Protein AF-A0A5J4YIF4-F1 (afdb_monomer)

Structure (mmCIF, N/CA/C/O backbone):
data_AF-A0A5J4YIF4-F1
#
_entry.id   AF-A0A5J4YIF4-F1
#
loop_
_atom_site.group_PDB
_atom_site.id
_atom_site.type_symbol
_atom_site.label_atom_id
_atom_site.label_alt_id
_atom_site.label_comp_id
_atom_site.label_asym_id
_atom_site.label_entity_id
_atom_site.label_seq_id
_atom_site.pdbx_PDB_ins_code
_atom_site.Cartn_x
_atom_site.Cartn_y
_atom_site.Cartn_z
_atom_site.occupancy
_atom_site.B_iso_or_equiv
_atom_site.auth_seq_id
_atom_site.auth_comp_id
_atom_site.auth_asym_id
_atom_site.auth_atom_id
_atom_site.pdbx_PDB_model_num
ATOM 1 N N . MET A 1 1 ? -15.907 19.275 -29.921 1.00 33.69 1 MET A N 1
ATOM 2 C CA . MET A 1 1 ? -14.926 18.180 -29.809 1.00 33.69 1 MET A CA 1
ATOM 3 C C . MET A 1 1 ? -13.994 18.580 -28.689 1.00 33.69 1 MET A C 1
ATOM 5 O O . MET A 1 1 ? -13.271 19.549 -28.855 1.00 33.69 1 MET A O 1
ATOM 9 N N . GLY A 1 2 ? -14.182 17.985 -27.510 1.00 32.00 2 GLY A N 1
ATOM 10 C CA . GLY A 1 2 ? -13.384 18.311 -26.331 1.00 32.00 2 GLY A CA 1
ATOM 11 C C . GLY A 1 2 ? -11.977 17.763 -26.503 1.00 32.00 2 GLY A C 1
ATOM 12 O O . GLY A 1 2 ? -11.819 16.624 -26.938 1.00 32.00 2 GLY A O 1
ATOM 13 N N . GLU A 1 3 ? -10.984 18.589 -26.199 1.00 31.72 3 GLU A N 1
ATOM 14 C CA . GLU A 1 3 ? -9.610 18.142 -26.026 1.00 31.72 3 GLU A CA 1
ATOM 15 C C . GLU A 1 3 ? -9.602 17.051 -24.951 1.00 31.72 3 GLU A C 1
ATOM 17 O O . GLU A 1 3 ? -10.035 17.267 -23.817 1.00 31.72 3 GLU A O 1
ATOM 22 N N . VAL A 1 4 ? -9.174 15.850 -25.338 1.00 36.53 4 VAL A N 1
ATOM 23 C CA . VAL A 1 4 ? -8.895 14.759 -24.409 1.00 36.53 4 VAL A CA 1
ATOM 24 C C . VAL A 1 4 ? -7.709 15.230 -23.578 1.00 36.53 4 VAL A C 1
ATOM 26 O O . VAL A 1 4 ? -6.592 15.339 -24.085 1.00 36.53 4 VAL A O 1
ATOM 29 N N . GLY A 1 5 ? -7.988 15.611 -22.330 1.00 37.56 5 GLY A N 1
ATOM 30 C CA . GLY A 1 5 ? -6.974 15.998 -21.361 1.00 37.56 5 GLY A CA 1
ATOM 31 C C . GLY A 1 5 ? -5.887 14.933 -21.317 1.00 37.56 5 GLY A C 1
ATOM 32 O O . GLY A 1 5 ? -6.184 13.739 -21.274 1.00 37.56 5 GLY A O 1
ATOM 33 N N . ARG A 1 6 ? -4.636 15.393 -21.400 1.00 38.19 6 ARG A N 1
ATOM 34 C CA . ARG A 1 6 ? -3.423 14.581 -21.289 1.00 38.19 6 ARG A CA 1
ATOM 35 C C . ARG A 1 6 ? -3.604 13.550 -20.176 1.00 38.19 6 ARG A C 1
ATOM 37 O O . ARG A 1 6 ? -4.033 13.920 -19.085 1.00 38.19 6 ARG A O 1
ATOM 44 N N . GLY A 1 7 ? -3.315 12.287 -20.497 1.00 39.41 7 GLY A N 1
ATOM 45 C CA . GLY A 1 7 ? -3.399 11.160 -19.575 1.00 39.41 7 GLY A CA 1
ATOM 46 C C . GLY A 1 7 ? -2.809 11.543 -18.227 1.00 39.41 7 GLY A C 1
ATOM 47 O O . GLY A 1 7 ? -1.654 11.953 -18.143 1.00 39.41 7 GLY A O 1
ATOM 48 N N . GLN A 1 8 ? -3.658 11.499 -17.207 1.00 43.53 8 GLN A N 1
ATOM 49 C CA . GLN A 1 8 ? -3.297 11.785 -15.832 1.00 43.53 8 GLN A CA 1
ATOM 50 C C . GLN A 1 8 ? -2.145 10.850 -15.461 1.00 43.53 8 GLN A C 1
ATOM 52 O O . GLN A 1 8 ? -2.284 9.632 -15.564 1.00 43.53 8 GLN A O 1
ATOM 57 N N . VAL A 1 9 ? -0.994 11.422 -15.117 1.00 48.66 9 VAL A N 1
ATOM 58 C CA . VAL A 1 9 ? 0.182 10.660 -14.703 1.00 48.66 9 VAL A CA 1
ATOM 59 C C . VAL A 1 9 ? -0.214 9.897 -13.438 1.00 48.66 9 VAL A C 1
ATOM 61 O O . VAL A 1 9 ? -0.476 10.478 -12.391 1.00 48.66 9 VAL A O 1
ATOM 64 N N . VAL A 1 10 ? -0.347 8.575 -13.553 1.00 55.34 10 VAL A N 1
ATOM 65 C CA . VAL A 1 10 ? -0.874 7.687 -12.495 1.00 55.34 10 VAL A CA 1
ATOM 66 C C . VAL A 1 10 ? 0.128 7.516 -11.340 1.00 55.34 10 VAL A C 1
ATOM 68 O O . VAL A 1 10 ? -0.151 6.835 -10.352 1.00 55.34 10 VAL A O 1
ATOM 71 N N . ASP A 1 11 ? 1.295 8.155 -11.435 1.00 62.47 11 ASP A N 1
ATOM 72 C CA . ASP A 1 11 ? 2.366 8.056 -10.447 1.00 62.47 11 ASP A CA 1
ATOM 73 C C . ASP A 1 11 ? 2.535 9.273 -9.534 1.00 62.47 11 ASP A C 1
ATOM 75 O O . ASP A 1 11 ? 3.425 9.290 -8.687 1.00 62.47 11 ASP A O 1
ATOM 79 N N . ASP A 1 12 ? 1.597 10.217 -9.599 1.00 75.69 12 ASP A N 1
ATOM 80 C CA . ASP A 1 12 ? 1.488 11.315 -8.634 1.00 75.69 12 ASP A CA 1
ATOM 81 C C . ASP A 1 12 ? 0.761 10.881 -7.349 1.00 75.69 12 ASP A C 1
ATOM 83 O O . ASP A 1 12 ? 0.207 11.706 -6.634 1.00 75.69 12 ASP A O 1
ATOM 87 N N . LEU A 1 13 ? 0.691 9.584 -7.043 1.00 88.44 13 LEU A N 1
ATOM 88 C CA . LEU A 1 13 ? 0.040 9.086 -5.832 1.00 88.44 13 LEU A CA 1
ATOM 89 C C . LEU A 1 13 ? 1.076 8.750 -4.758 1.00 88.44 13 LEU A C 1
ATOM 91 O O . LEU A 1 13 ? 1.880 7.826 -4.902 1.00 88.44 13 LEU A O 1
ATOM 95 N N . VAL A 1 14 ? 0.996 9.470 -3.642 1.00 91.12 14 VAL A N 1
ATOM 96 C CA . VAL A 1 14 ? 1.797 9.248 -2.440 1.00 91.12 14 VAL A CA 1
ATOM 97 C C . 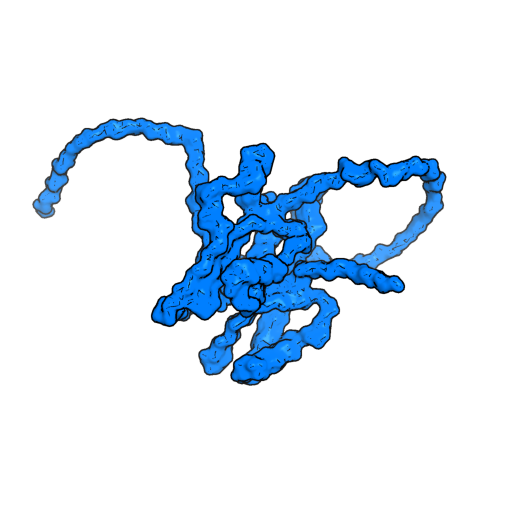VAL A 1 14 ? 1.147 8.157 -1.590 1.00 91.12 14 VAL A C 1
ATOM 99 O O . VAL A 1 14 ? 0.005 8.342 -1.163 1.00 91.12 14 VAL A O 1
ATOM 102 N N . PRO A 1 15 ? 1.831 7.039 -1.291 1.00 92.88 15 PRO A N 1
ATOM 103 C CA . PRO A 1 15 ? 1.341 6.094 -0.297 1.00 92.88 15 PRO A CA 1
ATOM 104 C C . PRO A 1 15 ? 1.373 6.748 1.089 1.00 92.88 15 PRO A C 1
ATOM 106 O O . PRO A 1 15 ? 2.409 7.229 1.546 1.00 92.88 15 PRO A O 1
ATOM 109 N N . ILE A 1 16 ? 0.224 6.775 1.757 1.00 93.69 16 ILE A N 1
ATOM 110 C CA . ILE A 1 16 ? 0.056 7.301 3.107 1.00 93.69 16 ILE A CA 1
ATOM 111 C C . ILE A 1 16 ? -0.227 6.148 4.062 1.00 93.69 16 ILE A C 1
ATOM 113 O O . ILE A 1 16 ? -1.182 5.390 3.877 1.00 93.69 16 ILE A O 1
ATOM 117 N N . ARG A 1 17 ? 0.556 6.077 5.142 1.00 91.25 17 ARG A N 1
ATOM 118 C CA . ARG A 1 17 ? 0.290 5.207 6.292 1.00 91.25 17 ARG A CA 1
ATOM 119 C C . ARG A 1 17 ? -0.013 6.007 7.542 1.00 91.25 17 ARG A C 1
ATOM 121 O O . ARG A 1 17 ? 0.701 6.947 7.896 1.00 91.25 17 ARG A O 1
ATOM 128 N N . LEU A 1 18 ? -1.046 5.586 8.258 1.00 93.50 18 LEU A N 1
ATOM 129 C CA . LEU A 1 18 ? -1.386 6.101 9.574 1.00 93.50 18 LEU A CA 1
ATOM 130 C C . LEU A 1 18 ? -1.156 5.000 10.606 1.00 93.50 18 LEU A C 1
ATOM 132 O O . LEU A 1 18 ? -1.655 3.894 10.461 1.00 93.50 18 LEU A O 1
ATOM 136 N N . ASP A 1 19 ? -0.408 5.314 11.661 1.00 92.00 19 ASP A N 1
ATOM 137 C CA . ASP A 1 19 ? -0.301 4.510 12.883 1.00 92.00 1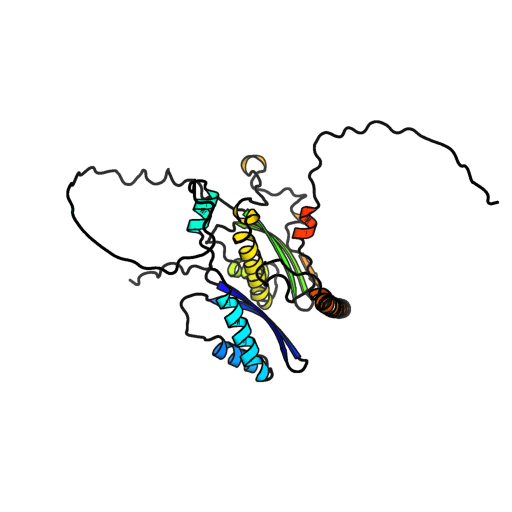9 ASP A CA 1
ATOM 138 C C . ASP A 1 19 ? -0.280 5.482 14.064 1.00 92.00 19 ASP A C 1
ATOM 140 O O . ASP A 1 19 ? 0.769 5.958 14.511 1.00 92.00 19 ASP A O 1
ATOM 144 N N . ILE A 1 20 ? -1.474 5.876 14.501 1.00 92.06 20 ILE A N 1
ATOM 145 C CA . ILE A 1 20 ? -1.673 6.966 15.456 1.00 92.06 20 ILE A CA 1
ATOM 146 C C . ILE A 1 20 ? -2.285 6.394 16.723 1.00 92.06 20 ILE A C 1
ATOM 148 O O . ILE A 1 20 ? -3.263 5.659 16.682 1.00 92.06 20 ILE A O 1
ATOM 152 N N . THR A 1 21 ? -1.713 6.741 17.874 1.00 93.38 21 THR A N 1
ATOM 153 C CA . THR A 1 21 ? -2.261 6.366 19.182 1.00 93.38 21 THR A CA 1
ATOM 154 C C . THR A 1 21 ? -2.639 7.615 19.968 1.00 93.38 21 THR A C 1
ATOM 156 O O . THR A 1 21 ? -1.787 8.477 20.190 1.00 93.38 21 THR A O 1
ATOM 159 N N . VAL A 1 22 ? -3.892 7.692 20.416 1.00 93.12 22 VAL A N 1
ATOM 160 C CA . VAL A 1 22 ? -4.425 8.765 21.268 1.00 93.12 22 VAL A CA 1
ATOM 161 C C . VAL A 1 22 ? -5.259 8.127 22.375 1.00 93.12 22 VAL A C 1
ATOM 163 O O . VAL A 1 22 ? -6.074 7.251 22.107 1.00 93.12 22 VAL A O 1
ATOM 166 N N . ASP A 1 23 ? -5.009 8.514 23.627 1.00 90.81 23 ASP A N 1
ATOM 167 C CA . ASP A 1 23 ? -5.752 8.050 24.811 1.00 90.81 23 ASP A CA 1
ATOM 168 C C . ASP A 1 23 ? -5.901 6.520 24.927 1.00 90.81 23 ASP A C 1
ATOM 170 O O . ASP A 1 23 ? -6.905 5.991 25.395 1.00 90.81 23 ASP A O 1
ATOM 174 N N . GLY A 1 24 ? -4.874 5.783 24.494 1.00 88.19 24 GLY A N 1
ATOM 175 C CA . GLY A 1 24 ? -4.852 4.317 24.528 1.00 88.19 24 GLY A CA 1
ATOM 176 C C . GLY A 1 24 ? -5.558 3.631 23.353 1.00 88.19 24 GLY A C 1
ATOM 177 O O . GLY A 1 24 ? -5.423 2.417 23.210 1.00 88.19 24 GLY A O 1
ATOM 178 N N . VAL A 1 25 ? -6.231 4.383 22.479 1.00 90.56 25 VAL A N 1
ATOM 179 C CA . VAL A 1 25 ? -6.793 3.890 21.216 1.00 90.56 25 VAL A CA 1
ATOM 180 C C . VAL A 1 25 ? -5.748 4.044 20.115 1.00 90.56 25 VAL A C 1
ATOM 182 O O . VAL A 1 25 ? -5.128 5.100 19.990 1.00 90.56 25 VAL A O 1
ATOM 185 N N . ARG A 1 26 ? -5.533 2.992 19.319 1.00 89.38 26 ARG A N 1
ATOM 186 C CA . ARG A 1 26 ? -4.631 2.995 18.160 1.00 89.38 26 ARG A CA 1
ATOM 187 C C . ARG A 1 26 ? -5.460 2.891 16.883 1.00 89.38 26 ARG A C 1
ATOM 189 O O . ARG A 1 26 ? -6.219 1.940 16.743 1.00 89.38 26 ARG A O 1
ATOM 196 N N . TYR A 1 27 ? -5.275 3.840 15.977 1.00 90.62 27 TYR A N 1
ATOM 197 C CA . TYR A 1 27 ? -5.850 3.849 14.637 1.00 90.62 27 TYR A CA 1
ATOM 198 C C . TYR A 1 27 ? -4.752 3.536 13.619 1.00 90.62 27 TYR A C 1
ATOM 200 O O . TYR A 1 27 ? -3.683 4.153 13.669 1.00 90.62 27 TYR A O 1
ATOM 208 N N . VAL A 1 28 ? -5.006 2.566 12.738 1.00 89.88 28 VAL A N 1
ATOM 209 C CA . VAL A 1 28 ? -4.078 2.156 11.680 1.00 89.88 28 VAL A CA 1
ATOM 210 C C . VAL A 1 28 ? -4.810 2.115 10.354 1.00 89.88 28 VAL A C 1
ATOM 212 O O . VAL A 1 28 ? -5.875 1.511 10.279 1.00 89.88 28 VAL A O 1
ATOM 215 N N . ASP A 1 29 ? -4.227 2.732 9.333 1.00 90.81 29 ASP A N 1
ATOM 216 C CA . ASP A 1 29 ? -4.836 2.837 8.009 1.00 90.81 29 ASP A CA 1
ATOM 217 C C . ASP A 1 29 ? -3.772 3.020 6.917 1.00 90.81 29 ASP A C 1
ATOM 219 O O . ASP A 1 29 ? -2.647 3.452 7.200 1.00 90.81 29 ASP A O 1
ATOM 223 N N . ALA A 1 30 ? -4.126 2.686 5.678 1.00 90.75 30 ALA A N 1
ATOM 224 C CA . ALA A 1 30 ? -3.273 2.820 4.507 1.00 90.75 30 ALA A CA 1
ATOM 225 C C . ALA A 1 30 ? -4.091 3.180 3.259 1.00 90.75 30 ALA A C 1
ATOM 227 O O . ALA A 1 30 ? -5.013 2.459 2.866 1.00 90.75 30 ALA A O 1
ATOM 228 N N . PHE A 1 31 ? -3.707 4.273 2.605 1.00 92.50 31 PHE A N 1
ATOM 229 C CA . PHE A 1 31 ? -4.346 4.785 1.390 1.00 92.50 31 PHE A CA 1
ATOM 230 C C . PHE A 1 31 ? -3.338 5.537 0.512 1.00 92.50 31 PHE A C 1
ATOM 232 O O . PHE A 1 31 ? -2.190 5.720 0.906 1.00 92.50 31 PHE A O 1
ATOM 239 N N . SER A 1 32 ? -3.757 5.967 -0.678 1.00 90.88 32 SER A N 1
ATOM 240 C CA . SER A 1 32 ? -2.956 6.792 -1.592 1.00 90.88 32 SER A CA 1
ATOM 241 C C . SER A 1 32 ? -3.493 8.226 -1.618 1.00 90.88 32 SER A C 1
ATOM 243 O O . SER A 1 32 ? -4.706 8.433 -1.576 1.00 90.88 32 SER A O 1
ATOM 245 N N . TRP A 1 33 ? -2.609 9.219 -1.707 1.00 91.50 33 TRP A N 1
ATOM 246 C CA . TRP A 1 33 ? -2.949 10.645 -1.756 1.00 91.50 33 TRP A CA 1
ATOM 247 C C . TRP A 1 33 ? -2.395 11.301 -3.024 1.00 91.50 33 TRP A C 1
ATOM 249 O O . TRP A 1 33 ? -1.240 11.077 -3.366 1.00 91.50 33 TRP A O 1
ATOM 259 N N . GLY A 1 34 ? -3.183 12.136 -3.706 1.00 88.25 34 GLY A N 1
ATOM 260 C CA . GLY A 1 34 ? -2.723 12.876 -4.890 1.00 88.25 34 GLY A CA 1
ATOM 261 C C . GLY A 1 34 ? -1.681 13.946 -4.551 1.00 88.25 34 GLY A C 1
ATOM 262 O O . GLY A 1 34 ? -1.944 14.829 -3.739 1.00 88.25 34 GLY A O 1
ATOM 263 N N . PHE A 1 35 ? -0.504 13.865 -5.164 1.00 74.88 35 PHE A N 1
ATOM 264 C CA . PHE A 1 35 ? 0.642 14.748 -4.947 1.00 74.88 35 PHE A CA 1
ATOM 265 C C . PHE A 1 35 ? 0.455 16.117 -5.614 1.00 74.88 35 PHE A C 1
ATOM 267 O O . PHE A 1 35 ? 0.746 17.138 -4.993 1.00 74.88 35 PHE A O 1
ATOM 274 N N . GLU A 1 36 ? -0.085 16.155 -6.838 1.00 69.25 36 GLU A N 1
ATOM 275 C CA . GLU A 1 36 ? -0.349 17.392 -7.582 1.00 69.25 36 GLU A CA 1
ATOM 276 C C . GLU A 1 36 ? -1.839 17.601 -7.896 1.00 69.25 36 GLU A C 1
ATOM 278 O O . GLU A 1 36 ? -2.582 16.676 -8.220 1.00 69.25 36 GLU A O 1
ATOM 283 N N . GLY A 1 37 ? -2.265 18.868 -7.863 1.00 57.59 37 GLY A N 1
ATOM 284 C CA . GLY A 1 37 ? -3.388 19.343 -8.675 1.00 57.59 37 GLY A CA 1
ATOM 285 C C . GLY A 1 37 ? -4.797 19.273 -8.085 1.00 57.59 37 GLY A C 1
ATOM 286 O O . GLY A 1 37 ? -5.709 19.775 -8.744 1.00 57.59 37 GLY A O 1
ATOM 287 N N . ASP A 1 38 ? -5.009 18.750 -6.873 1.00 58.56 38 ASP A N 1
ATOM 288 C CA . ASP A 1 38 ? -6.344 18.787 -6.258 1.00 58.56 38 ASP A CA 1
ATOM 289 C C . ASP A 1 38 ? -6.362 19.269 -4.797 1.00 58.56 38 ASP A C 1
ATOM 291 O O . ASP A 1 38 ? -6.581 18.513 -3.854 1.00 58.56 38 ASP A O 1
ATOM 295 N N . ASP A 1 39 ? -6.217 20.585 -4.609 1.00 64.56 39 ASP A N 1
ATOM 296 C CA . ASP A 1 39 ? -6.446 21.278 -3.327 1.00 64.56 39 ASP A CA 1
ATOM 297 C C . ASP A 1 39 ? -7.918 21.220 -2.851 1.00 64.56 39 ASP A C 1
ATOM 299 O O . ASP A 1 39 ? -8.279 21.845 -1.848 1.00 64.56 39 ASP A O 1
ATOM 303 N N . ARG A 1 40 ? -8.813 20.490 -3.540 1.00 73.94 40 ARG A N 1
ATOM 304 C CA . ARG A 1 40 ? -10.221 20.362 -3.124 1.00 73.94 40 ARG A CA 1
ATOM 305 C C . ARG A 1 40 ? -10.370 19.744 -1.740 1.00 73.94 40 ARG A C 1
ATOM 307 O O . ARG A 1 40 ? -11.342 20.064 -1.053 1.00 73.94 40 ARG A O 1
ATOM 314 N N . VAL A 1 41 ? -9.439 18.885 -1.320 1.00 87.12 41 VAL A N 1
ATOM 315 C CA . VAL A 1 41 ? -9.467 18.249 0.002 1.00 87.12 41 VAL A CA 1
ATOM 316 C C . VAL A 1 41 ? -8.141 18.464 0.714 1.00 87.12 41 VAL A C 1
ATOM 318 O O . VAL A 1 41 ? -7.125 17.867 0.382 1.00 87.12 41 VAL A O 1
ATOM 321 N N . THR A 1 42 ? -8.156 19.292 1.756 1.00 92.88 42 THR A N 1
ATOM 322 C CA . THR A 1 42 ? -6.985 19.456 2.621 1.00 92.88 42 THR A CA 1
ATOM 323 C C . THR A 1 42 ? -6.836 18.258 3.565 1.00 92.88 42 THR A C 1
ATOM 325 O O . THR A 1 42 ? -7.848 17.672 3.971 1.00 92.88 42 THR A O 1
ATOM 328 N N . PRO A 1 43 ? -5.610 17.918 4.009 1.00 95.38 43 PRO A N 1
ATOM 329 C CA . PRO A 1 43 ? -5.400 16.901 5.041 1.00 95.38 43 PRO A CA 1
ATOM 330 C C . PRO A 1 43 ? -6.238 17.138 6.305 1.00 95.38 43 PRO A C 1
ATOM 332 O O . PRO A 1 43 ? -6.716 16.189 6.919 1.00 95.38 43 PRO A O 1
ATOM 335 N N . GLU A 1 44 ? -6.482 18.399 6.678 1.00 96.31 44 GLU A N 1
ATOM 336 C CA . GLU A 1 44 ? -7.392 18.757 7.771 1.00 96.31 44 GLU A CA 1
ATOM 337 C C . GLU A 1 44 ? -8.852 18.394 7.493 1.00 96.31 44 GLU A C 1
ATOM 339 O O . GLU A 1 44 ? -9.543 17.911 8.390 1.00 96.31 44 GLU A O 1
ATOM 344 N N . ALA A 1 45 ? -9.351 18.678 6.287 1.00 95.81 45 ALA A N 1
ATOM 345 C CA . ALA A 1 45 ? -10.724 18.361 5.911 1.00 95.81 45 ALA A CA 1
ATOM 346 C C . ALA A 1 45 ? -10.935 16.844 5.869 1.00 95.81 45 ALA A C 1
ATOM 348 O O . ALA A 1 45 ? -11.902 16.349 6.448 1.00 95.81 45 ALA A O 1
ATOM 349 N N . PHE A 1 46 ? -9.987 16.115 5.276 1.00 95.88 46 PHE A N 1
ATOM 350 C CA . PHE A 1 46 ? -9.972 14.655 5.279 1.00 95.88 46 PHE A CA 1
ATOM 351 C C . PHE A 1 46 ? -9.947 14.092 6.705 1.00 95.88 46 PHE A C 1
ATOM 353 O O . PHE A 1 46 ? -10.809 13.296 7.062 1.00 95.88 46 PHE A O 1
ATOM 360 N N . ALA A 1 47 ? -9.031 14.565 7.558 1.00 97.56 47 ALA A N 1
ATOM 361 C CA . ALA A 1 47 ? -8.915 14.092 8.936 1.00 97.56 47 ALA A CA 1
ATOM 362 C C . ALA A 1 47 ? -10.206 14.297 9.745 1.00 97.56 47 ALA A C 1
ATOM 364 O O . ALA A 1 47 ? -10.566 13.442 10.549 1.00 97.56 47 ALA A O 1
ATOM 365 N N . LYS A 1 48 ? -10.922 15.409 9.532 1.00 97.31 48 LYS A N 1
ATOM 366 C CA . LYS A 1 48 ? -12.220 15.659 10.182 1.00 97.31 48 LYS A CA 1
ATOM 367 C C . LYS A 1 48 ? -13.295 14.668 9.742 1.00 97.31 48 LYS A C 1
ATOM 369 O O . LYS A 1 48 ? -14.068 14.217 10.582 1.00 97.31 48 LYS A O 1
ATOM 374 N N . LEU A 1 49 ? -13.361 14.357 8.446 1.00 97.12 49 LEU A N 1
ATOM 375 C CA . LEU A 1 49 ? -14.299 13.360 7.926 1.00 97.12 49 LEU A CA 1
ATOM 376 C C . LEU A 1 49 ? -13.962 11.977 8.477 1.00 97.12 49 LEU A C 1
ATOM 378 O O . LEU A 1 49 ? -14.842 11.326 9.022 1.00 97.12 49 LEU A O 1
ATOM 382 N N . LEU A 1 50 ? -12.684 11.599 8.452 1.00 96.62 50 LEU A N 1
ATOM 383 C CA . LEU A 1 50 ? -12.227 10.310 8.956 1.00 96.62 50 LEU A CA 1
ATOM 384 C C . LEU A 1 50 ? -12.542 10.122 10.445 1.00 96.62 50 LEU A C 1
ATOM 386 O O . LEU A 1 50 ? -13.080 9.095 10.836 1.00 96.62 50 LEU A O 1
ATOM 390 N N . VAL A 1 51 ? -12.276 11.136 11.276 1.00 97.94 51 VAL A N 1
ATOM 391 C CA . VAL A 1 51 ? -12.617 11.101 12.709 1.00 97.94 51 VAL A CA 1
ATOM 392 C C . VAL A 1 51 ? -14.116 10.895 12.925 1.00 97.94 51 VAL A C 1
ATOM 394 O O . VAL A 1 51 ? -14.502 10.128 13.804 1.00 97.94 51 VAL A O 1
ATOM 397 N N . ARG A 1 52 ? -14.958 11.556 12.123 1.00 97.69 52 ARG A N 1
ATOM 398 C CA . ARG A 1 52 ? -16.414 11.409 12.199 1.00 97.69 52 ARG A CA 1
ATOM 399 C C . ARG A 1 52 ? -16.865 10.018 11.757 1.00 97.69 52 ARG A C 1
ATOM 401 O O . ARG A 1 52 ? -17.690 9.417 12.437 1.00 97.69 52 ARG A O 1
ATOM 408 N N . ASP A 1 53 ? -16.363 9.543 10.624 1.00 97.25 53 ASP A N 1
ATOM 409 C CA . ASP A 1 53 ? -16.823 8.310 9.984 1.00 97.25 53 ASP A CA 1
ATOM 410 C C . ASP A 1 53 ? -16.392 7.076 10.797 1.00 97.25 53 ASP A C 1
ATOM 412 O O . ASP A 1 53 ? -17.198 6.175 11.023 1.00 97.25 53 ASP A O 1
ATOM 416 N N . GLU A 1 54 ? -15.181 7.106 11.361 1.00 95.56 54 GLU A N 1
ATOM 417 C CA . GLU A 1 54 ? -14.634 6.051 12.229 1.00 95.56 54 GLU A CA 1
ATOM 418 C C . GLU A 1 54 ? -15.000 6.224 13.714 1.00 95.56 54 GLU A C 1
ATOM 420 O O . GLU A 1 54 ? -14.576 5.442 14.567 1.00 95.56 54 GLU A O 1
ATOM 425 N N . ASN A 1 55 ? -15.792 7.251 14.047 1.00 95.88 55 ASN A N 1
ATOM 426 C CA . ASN A 1 55 ? -16.217 7.566 15.414 1.00 95.88 55 ASN A CA 1
ATOM 427 C C . ASN A 1 55 ? -15.033 7.644 16.408 1.00 95.88 55 ASN A C 1
ATOM 429 O O . ASN A 1 55 ? -15.067 7.096 17.516 1.00 95.88 55 ASN A O 1
ATOM 433 N N . LEU A 1 56 ? -13.957 8.313 15.987 1.00 95.56 56 LEU A N 1
ATOM 434 C CA . LEU A 1 56 ? -12.752 8.537 16.784 1.00 95.56 56 LEU A CA 1
ATOM 435 C C . LEU A 1 56 ? -12.892 9.793 17.657 1.00 95.56 56 LEU A C 1
ATOM 437 O O . LEU A 1 56 ? -13.726 10.662 17.422 1.00 95.56 56 LEU A O 1
ATOM 441 N N . SER A 1 57 ? -12.026 9.920 18.664 1.00 96.88 57 SER A N 1
ATOM 442 C CA . SER A 1 57 ? -11.902 11.165 19.435 1.00 96.88 57 SER A CA 1
ATOM 443 C C . SER A 1 57 ? -11.393 12.311 18.550 1.00 96.88 57 SER A C 1
ATOM 445 O O . SER A 1 57 ? -10.457 12.121 17.770 1.00 96.88 57 SER A O 1
ATOM 447 N N . ASP A 1 58 ? -11.912 13.527 18.747 1.00 96.81 58 ASP A N 1
ATOM 448 C CA . ASP A 1 58 ? -11.477 14.744 18.037 1.00 96.81 58 ASP A CA 1
ATOM 449 C C . ASP A 1 58 ? -9.962 14.999 18.136 1.00 96.81 58 ASP A C 1
ATOM 451 O O . ASP A 1 58 ? -9.356 15.621 17.258 1.00 96.81 58 ASP A O 1
ATOM 455 N N . ALA A 1 59 ? -9.317 14.471 19.179 1.00 96.81 59 ALA A N 1
ATOM 456 C CA . ALA A 1 59 ? -7.874 14.557 19.370 1.00 96.81 59 ALA A CA 1
ATOM 457 C C . ALA A 1 59 ? -7.055 13.824 18.282 1.00 96.81 59 ALA A C 1
ATOM 459 O O . ALA A 1 59 ? -5.874 14.139 18.099 1.00 96.81 59 ALA A O 1
ATOM 460 N N . PHE A 1 60 ? -7.655 12.895 17.526 1.00 97.94 60 PHE A N 1
ATOM 461 C CA . PHE A 1 60 ? -7.014 12.253 16.372 1.00 97.94 60 PHE A CA 1
ATOM 462 C C . PHE A 1 60 ? -6.848 13.203 15.183 1.00 97.94 60 PHE A C 1
ATOM 464 O O . PHE A 1 60 ? -5.833 13.121 14.490 1.00 97.94 60 PHE A O 1
ATOM 471 N N . GLY A 1 61 ? -7.784 14.132 14.965 1.00 97.94 61 GLY A N 1
ATOM 472 C CA . GLY A 1 61 ? -7.829 14.974 13.764 1.00 97.94 61 GLY A CA 1
ATOM 473 C C . GLY A 1 61 ? -6.512 15.712 13.474 1.00 97.94 61 GLY A C 1
ATOM 474 O O . GLY A 1 61 ? -5.931 15.519 12.403 1.00 97.94 61 GLY A O 1
ATOM 475 N N . PRO A 1 62 ? -5.963 16.490 14.429 1.00 98.12 62 PRO A N 1
ATOM 476 C CA . PRO A 1 62 ? -4.683 17.174 14.243 1.00 98.12 62 PRO A CA 1
ATOM 477 C C . PRO A 1 62 ? -3.502 16.222 14.005 1.00 98.12 62 PRO A C 1
ATOM 479 O O . PRO A 1 62 ? -2.560 16.572 13.297 1.00 98.12 62 PRO A O 1
ATOM 482 N N . ARG A 1 63 ? -3.532 15.019 14.596 1.00 97.50 63 ARG A N 1
ATOM 483 C CA . ARG A 1 63 ? -2.465 14.018 14.450 1.00 97.50 63 ARG A CA 1
ATOM 484 C C . ARG A 1 63 ? -2.488 13.379 13.065 1.00 97.50 63 ARG A C 1
ATOM 486 O O . ARG A 1 63 ? -1.427 13.231 12.470 1.00 97.50 63 ARG A O 1
ATOM 493 N N . ILE A 1 64 ? -3.678 13.056 12.556 1.00 97.88 64 ILE A N 1
ATOM 494 C CA . ILE A 1 64 ? -3.884 12.514 11.207 1.00 97.88 64 ILE A CA 1
ATOM 495 C C . ILE A 1 64 ? -3.431 13.535 10.166 1.00 97.88 64 ILE A C 1
ATOM 497 O O . ILE A 1 64 ? -2.575 13.227 9.343 1.00 97.88 64 ILE A O 1
ATOM 501 N N . ALA A 1 65 ? -3.933 14.771 10.247 1.00 97.75 65 ALA A N 1
ATOM 502 C CA . ALA A 1 65 ? -3.581 15.819 9.292 1.00 97.75 65 ALA A CA 1
ATOM 503 C C . ALA A 1 65 ? -2.067 16.083 9.259 1.00 97.75 65 ALA A C 1
ATOM 505 O O . ALA A 1 65 ? -1.478 16.189 8.184 1.00 97.75 65 ALA A O 1
ATOM 506 N N . LEU A 1 66 ? -1.418 16.134 10.430 1.00 97.12 66 LEU A N 1
ATOM 507 C CA . LEU A 1 66 ? 0.031 16.299 10.518 1.00 97.12 66 LEU A CA 1
ATOM 508 C C . LEU A 1 66 ? 0.788 15.117 9.896 1.00 97.12 66 LEU A C 1
ATOM 510 O O . LEU A 1 66 ? 1.741 15.345 9.158 1.00 97.12 66 LEU A O 1
ATOM 514 N N . ALA A 1 67 ? 0.367 13.879 10.168 1.00 96.25 67 ALA A N 1
ATOM 515 C CA . ALA A 1 67 ? 1.010 12.683 9.625 1.00 96.25 67 ALA A CA 1
ATOM 516 C C . ALA A 1 67 ? 0.924 12.621 8.092 1.00 96.25 67 ALA A C 1
ATOM 518 O O . ALA A 1 67 ? 1.905 12.258 7.443 1.00 96.25 67 ALA A O 1
ATOM 519 N N . ILE A 1 68 ? -0.217 13.015 7.516 1.00 95.50 68 ILE A N 1
ATOM 520 C CA . ILE A 1 68 ? -0.390 13.131 6.062 1.00 95.50 68 ILE A CA 1
ATOM 521 C C . ILE A 1 68 ? 0.557 14.204 5.520 1.00 95.50 68 ILE A C 1
ATOM 523 O O . ILE A 1 68 ? 1.365 13.928 4.641 1.00 95.50 68 ILE A O 1
ATOM 527 N N . LYS A 1 69 ? 0.527 15.417 6.088 1.00 94.69 69 LYS A N 1
ATOM 528 C CA . LYS A 1 69 ? 1.371 16.537 5.638 1.00 94.69 69 LYS A CA 1
ATOM 529 C C . LYS A 1 69 ? 2.862 16.225 5.676 1.00 94.69 69 LYS A C 1
ATOM 531 O O . LYS A 1 69 ? 3.580 16.638 4.776 1.00 94.69 69 LYS A O 1
ATOM 536 N N . GLN A 1 70 ? 3.321 15.518 6.706 1.00 95.19 70 GLN A N 1
ATOM 537 C CA . GLN A 1 70 ? 4.717 15.094 6.817 1.00 95.19 70 GLN A CA 1
ATOM 538 C C . GLN A 1 70 ? 5.099 14.128 5.695 1.00 95.19 70 GLN A C 1
ATOM 540 O O . GLN A 1 70 ? 6.112 14.337 5.041 1.00 95.19 70 GLN A O 1
ATOM 545 N N . GLN A 1 71 ? 4.266 13.120 5.424 1.00 93.44 71 GLN A N 1
ATOM 546 C CA . GLN A 1 71 ? 4.523 12.169 4.340 1.00 93.44 71 GLN A CA 1
ATOM 547 C C . GLN A 1 71 ? 4.507 12.841 2.965 1.00 93.44 71 GLN A C 1
ATOM 549 O O . GLN A 1 71 ? 5.359 12.533 2.142 1.00 93.44 71 GLN A O 1
ATOM 554 N N . LEU A 1 72 ? 3.603 13.800 2.737 1.00 91.69 72 LEU A N 1
ATOM 555 C CA . LEU A 1 72 ? 3.579 14.589 1.502 1.00 91.69 72 LEU A CA 1
ATOM 556 C C . LEU A 1 72 ? 4.813 15.484 1.354 1.00 91.69 72 LEU A C 1
ATOM 558 O O . LEU A 1 72 ? 5.360 15.592 0.265 1.00 91.69 72 LEU A O 1
ATOM 562 N N . HIS A 1 73 ? 5.256 16.115 2.442 1.00 91.19 73 HIS A N 1
ATOM 563 C CA . HIS A 1 73 ? 6.457 16.951 2.447 1.00 91.19 73 HIS A CA 1
ATOM 564 C C . HIS A 1 73 ? 7.728 16.144 2.147 1.00 91.19 73 HIS A C 1
ATOM 566 O O . HIS A 1 73 ? 8.623 16.635 1.463 1.00 91.19 73 HIS A O 1
ATOM 572 N N . ASP A 1 74 ? 7.810 14.920 2.666 1.00 89.19 74 ASP A N 1
ATOM 573 C CA . ASP A 1 74 ? 8.983 14.056 2.517 1.00 89.19 74 ASP A CA 1
ATOM 574 C C . ASP A 1 74 ? 8.969 13.249 1.205 1.00 89.19 74 ASP A C 1
ATOM 576 O O . ASP A 1 74 ? 9.971 12.615 0.859 1.00 89.19 74 ASP A O 1
ATOM 580 N N . PHE A 1 75 ? 7.849 13.248 0.477 1.00 88.75 75 PHE A N 1
ATOM 581 C CA . PHE A 1 75 ? 7.708 12.524 -0.778 1.00 88.75 75 PHE A CA 1
ATOM 582 C C . PHE A 1 75 ? 8.454 13.224 -1.914 1.00 88.75 75 PHE A C 1
ATOM 584 O O . PHE A 1 75 ? 8.298 14.423 -2.149 1.00 88.75 75 PHE A O 1
ATOM 591 N N . VAL A 1 76 ? 9.239 12.446 -2.656 1.00 87.75 76 VAL A N 1
ATOM 592 C CA . VAL A 1 76 ? 9.932 12.902 -3.861 1.00 87.75 76 VAL A CA 1
ATOM 593 C C . VAL A 1 76 ? 9.336 12.168 -5.061 1.00 87.75 76 VAL A C 1
ATOM 595 O O . VAL A 1 76 ? 9.490 10.949 -5.144 1.00 87.75 76 VAL A O 1
ATOM 598 N N . PRO A 1 77 ? 8.682 12.866 -6.006 1.00 85.69 77 PRO A N 1
ATOM 599 C CA . PRO A 1 77 ? 8.182 12.239 -7.223 1.00 85.69 77 PRO A CA 1
ATOM 600 C C . PRO A 1 77 ? 9.296 11.550 -8.000 1.00 85.69 77 PRO A C 1
ATOM 602 O O . PRO A 1 77 ? 10.437 12.024 -8.057 1.00 85.69 77 PRO A O 1
ATOM 605 N N . PHE A 1 78 ? 8.959 10.419 -8.608 1.00 85.56 78 PHE A N 1
ATOM 606 C CA . PHE A 1 78 ? 9.893 9.701 -9.454 1.00 85.56 78 PHE A CA 1
ATOM 607 C C . PHE A 1 78 ? 9.875 10.273 -10.873 1.00 85.56 78 PHE A C 1
ATOM 609 O O . PHE A 1 78 ? 8.837 10.316 -11.524 1.00 85.56 78 PHE A O 1
ATOM 616 N N . ASP A 1 79 ? 11.043 10.692 -11.350 1.00 86.25 79 ASP A N 1
ATOM 617 C CA . ASP A 1 79 ? 11.233 11.197 -12.708 1.00 86.25 79 ASP A CA 1
ATOM 618 C C . ASP A 1 79 ? 11.601 10.035 -13.641 1.00 86.25 79 ASP A C 1
ATOM 620 O O . ASP A 1 79 ? 12.744 9.563 -13.648 1.00 86.25 79 ASP A O 1
ATOM 624 N N . PHE A 1 80 ? 10.607 9.557 -14.392 1.00 83.94 80 PHE A N 1
ATOM 625 C CA . PHE A 1 80 ? 10.754 8.436 -15.319 1.00 83.94 80 PHE A CA 1
ATOM 626 C C . PHE A 1 80 ? 11.706 8.732 -16.474 1.00 83.94 80 PHE A C 1
ATOM 628 O O . PHE A 1 80 ? 12.524 7.875 -16.810 1.00 83.94 80 PHE A O 1
ATOM 635 N N . ASP A 1 81 ? 11.628 9.928 -17.055 1.00 82.00 81 ASP A N 1
ATOM 636 C CA . ASP A 1 81 ? 12.440 10.299 -18.214 1.00 82.00 81 ASP A CA 1
ATOM 637 C C . ASP A 1 81 ? 13.920 10.339 -17.815 1.00 82.00 81 ASP A C 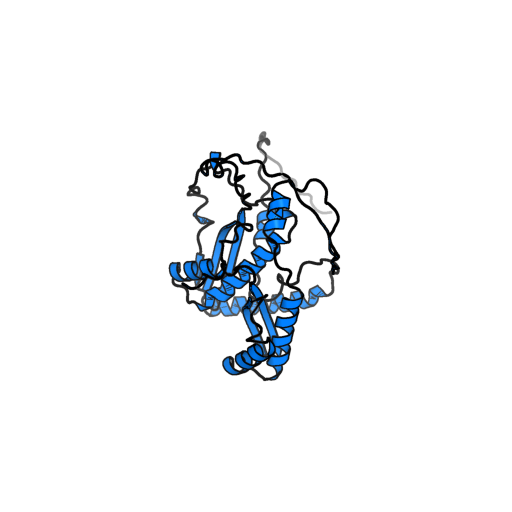1
ATOM 639 O O . ASP A 1 81 ? 14.771 9.690 -18.432 1.00 82.00 81 ASP A O 1
ATOM 643 N N . ARG A 1 82 ? 14.228 10.995 -16.687 1.00 81.81 82 ARG A N 1
ATOM 644 C CA . ARG A 1 82 ? 15.594 11.044 -16.150 1.00 81.81 82 ARG A CA 1
ATOM 645 C C . ARG A 1 82 ? 16.109 9.667 -15.742 1.00 81.81 82 ARG A C 1
ATOM 647 O O . ARG A 1 82 ? 17.298 9.376 -15.888 1.00 81.81 82 ARG A O 1
ATOM 654 N N . ALA A 1 83 ? 15.243 8.819 -15.193 1.00 82.44 83 ALA A N 1
ATOM 655 C CA . ALA A 1 83 ? 15.604 7.451 -14.861 1.00 82.44 83 ALA A CA 1
ATOM 656 C C . ALA A 1 83 ? 15.986 6.651 -16.114 1.00 82.44 83 ALA A C 1
ATOM 658 O O . ALA A 1 83 ? 17.039 6.018 -16.117 1.00 82.44 83 ALA A O 1
ATOM 659 N N . GLN A 1 84 ? 15.200 6.727 -17.191 1.00 78.31 84 GLN A N 1
ATOM 660 C CA . GLN A 1 84 ? 15.496 6.028 -18.445 1.00 78.31 84 GLN A CA 1
ATOM 661 C C . GLN A 1 84 ? 16.837 6.463 -19.058 1.00 78.31 84 GLN A C 1
ATOM 663 O O . GLN A 1 84 ? 17.606 5.608 -19.501 1.00 78.31 84 GLN A O 1
ATOM 668 N N . GLU A 1 85 ? 17.180 7.755 -19.012 1.00 76.81 85 GLU A N 1
ATOM 669 C CA . GLU A 1 85 ? 18.490 8.255 -19.465 1.00 76.81 85 GLU A CA 1
ATOM 670 C C . GLU A 1 85 ? 19.668 7.657 -18.675 1.00 76.81 85 GLU A C 1
ATOM 672 O O . GLU A 1 85 ? 20.708 7.317 -19.254 1.00 76.81 85 GLU A O 1
ATOM 677 N N . LEU A 1 86 ? 19.511 7.521 -17.351 1.00 74.75 86 LEU A N 1
ATOM 678 C CA . LEU A 1 86 ? 20.533 6.953 -16.468 1.00 74.75 86 LEU A CA 1
ATOM 679 C C . LEU A 1 86 ? 20.779 5.472 -16.753 1.00 74.75 86 LEU A C 1
ATOM 681 O O . LEU A 1 86 ? 21.933 5.038 -16.742 1.00 74.75 86 LEU A O 1
ATOM 685 N N . VAL A 1 87 ? 19.716 4.703 -16.999 1.00 75.38 87 VAL A N 1
ATOM 686 C CA . VAL A 1 87 ? 19.842 3.276 -17.320 1.00 75.38 87 VAL A CA 1
ATOM 687 C C . VAL A 1 87 ? 20.403 3.102 -18.742 1.00 75.38 87 VAL A C 1
ATOM 689 O O . VAL A 1 87 ? 21.222 2.207 -18.969 1.00 75.38 87 VAL A O 1
ATOM 692 N N . SER A 1 88 ? 20.067 4.002 -19.680 1.00 71.81 88 SER A N 1
ATOM 693 C CA . SER A 1 88 ? 20.433 3.878 -21.108 1.00 71.81 88 SER A CA 1
ATOM 694 C C . SER A 1 88 ? 21.911 4.155 -21.386 1.00 71.81 88 SER A C 1
ATOM 696 O O . SER A 1 88 ? 22.371 4.029 -22.519 1.00 71.81 88 SER A O 1
ATOM 698 N N . GLY A 1 89 ? 22.681 4.573 -20.375 1.00 63.16 89 GLY A N 1
ATOM 699 C CA . GLY A 1 89 ? 24.108 4.875 -20.512 1.00 63.16 89 GLY A CA 1
ATOM 700 C C . GLY A 1 89 ? 24.420 6.103 -21.380 1.00 63.16 89 GLY A C 1
ATOM 701 O O . GLY A 1 89 ? 25.591 6.446 -21.543 1.00 63.16 89 GLY A O 1
ATOM 702 N N . ALA A 1 90 ? 23.401 6.803 -21.892 1.00 55.62 90 ALA A N 1
ATOM 703 C CA . ALA A 1 90 ? 23.545 8.034 -22.669 1.00 55.62 90 ALA A CA 1
ATOM 704 C C . ALA A 1 90 ? 24.039 9.219 -21.808 1.00 55.62 90 ALA A C 1
ATOM 706 O O . ALA A 1 90 ? 24.640 10.159 -22.326 1.00 55.62 90 ALA A O 1
ATOM 707 N N . GLY A 1 91 ? 23.875 9.144 -20.481 1.00 46.72 91 GLY A N 1
ATOM 708 C CA . GLY A 1 91 ? 24.326 10.136 -19.495 1.00 46.72 91 GLY A CA 1
ATOM 709 C C . GLY A 1 91 ? 25.809 10.050 -19.107 1.00 46.72 91 GLY A C 1
ATOM 710 O O . GLY A 1 91 ? 26.160 10.164 -17.928 1.00 46.72 91 GLY A O 1
ATOM 711 N N . GLY A 1 92 ? 26.706 9.828 -20.070 1.00 41.72 92 GLY A N 1
ATOM 712 C CA . GLY A 1 92 ? 28.148 9.865 -19.835 1.00 41.72 92 GLY A CA 1
ATOM 713 C C . GLY A 1 92 ? 28.592 11.222 -19.272 1.00 41.72 92 GLY A C 1
ATOM 714 O O . GLY A 1 92 ? 28.721 12.181 -20.024 1.00 41.72 92 GLY A O 1
ATOM 715 N N . ARG A 1 93 ? 28.912 11.251 -17.966 1.00 43.97 93 ARG A N 1
ATOM 716 C CA . ARG A 1 93 ? 29.437 12.374 -17.147 1.00 43.97 93 ARG A CA 1
ATOM 717 C C . ARG A 1 93 ? 28.397 13.278 -16.468 1.00 43.97 93 ARG A C 1
ATOM 719 O O . ARG A 1 93 ? 28.371 14.476 -16.715 1.00 43.97 93 ARG A O 1
ATOM 726 N N . LEU A 1 94 ? 27.680 12.762 -15.469 1.00 42.09 94 LEU A N 1
ATOM 727 C CA . LEU A 1 94 ? 27.261 13.602 -14.333 1.00 42.09 94 LEU A CA 1
ATOM 728 C C . LEU A 1 94 ? 27.132 12.805 -13.025 1.00 42.09 94 LEU A C 1
ATOM 730 O O . LEU A 1 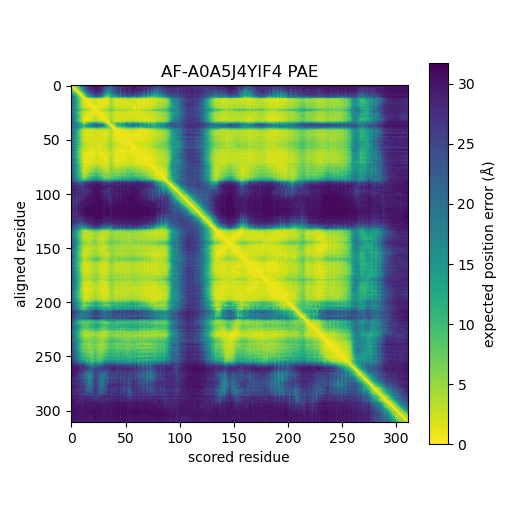94 ? 26.134 12.850 -12.315 1.00 42.09 94 LEU A O 1
ATOM 734 N N . GLY A 1 95 ? 28.181 12.061 -12.678 1.00 36.03 95 GLY A N 1
ATOM 735 C CA . GLY A 1 95 ? 28.345 11.542 -11.322 1.00 36.03 95 GLY A CA 1
ATOM 736 C C . GLY A 1 95 ? 28.827 12.648 -10.384 1.00 36.03 95 GLY A C 1
ATOM 737 O O . GLY A 1 95 ? 30.022 12.701 -10.128 1.00 36.03 95 GLY A O 1
ATOM 738 N N . ALA A 1 96 ? 27.927 13.542 -9.954 1.00 36.84 96 ALA A N 1
ATOM 739 C CA . ALA A 1 96 ? 27.994 14.351 -8.722 1.00 36.84 96 ALA A CA 1
ATOM 740 C C . ALA A 1 96 ? 26.993 15.522 -8.786 1.00 36.84 96 ALA A C 1
ATOM 742 O O . ALA A 1 96 ? 27.377 16.649 -9.081 1.00 36.84 96 ALA A O 1
ATOM 743 N N . ALA A 1 97 ? 25.714 15.274 -8.500 1.00 37.22 97 ALA A N 1
ATOM 744 C CA . ALA A 1 97 ? 24.766 16.334 -8.144 1.00 37.22 97 ALA A CA 1
ATOM 745 C C . ALA A 1 97 ? 23.549 15.730 -7.429 1.00 37.22 97 ALA A C 1
ATOM 747 O O . ALA A 1 97 ? 22.446 15.668 -7.964 1.00 37.22 97 ALA A O 1
ATOM 748 N N . ILE A 1 98 ? 23.760 15.244 -6.206 1.00 45.91 98 ILE A N 1
ATOM 749 C CA . ILE A 1 98 ? 22.673 15.195 -5.230 1.00 45.91 98 ILE A CA 1
ATOM 750 C C . ILE A 1 98 ? 22.767 16.516 -4.464 1.00 45.91 98 ILE A C 1
ATOM 752 O O . ILE A 1 98 ? 23.835 16.865 -3.965 1.00 45.91 98 ILE A O 1
ATOM 756 N N . THR A 1 99 ? 21.635 17.212 -4.381 1.00 42.56 99 THR A N 1
ATOM 757 C CA . THR A 1 99 ? 21.375 18.514 -3.742 1.00 42.56 99 THR A CA 1
ATOM 758 C C . THR A 1 99 ? 21.571 19.764 -4.607 1.00 42.56 99 THR A C 1
ATOM 760 O O . THR A 1 99 ? 22.621 20.001 -5.197 1.00 42.56 99 THR A O 1
ATOM 763 N N . ASN A 1 100 ? 20.522 20.592 -4.549 1.00 37.91 100 ASN A N 1
ATOM 764 C CA . ASN A 1 100 ? 20.348 21.952 -5.058 1.00 37.91 100 ASN A CA 1
ATOM 765 C C . ASN A 1 100 ? 19.878 22.058 -6.508 1.00 37.91 100 ASN A C 1
ATOM 767 O O . ASN A 1 100 ? 20.631 21.770 -7.420 1.00 37.91 100 ASN A O 1
ATOM 771 N N . HIS A 1 101 ? 18.658 22.574 -6.695 1.00 38.47 101 HIS A N 1
ATOM 772 C CA . HIS A 1 101 ? 18.432 23.779 -7.497 1.00 38.47 101 HIS A CA 1
ATOM 773 C C . HIS A 1 101 ? 17.026 24.353 -7.247 1.00 38.47 101 HIS A C 1
ATOM 775 O O . HIS A 1 101 ? 16.033 23.893 -7.799 1.00 38.47 101 HIS A O 1
ATOM 781 N N . ALA A 1 102 ? 16.969 25.413 -6.434 1.00 32.44 102 ALA A N 1
ATOM 782 C CA . ALA A 1 102 ? 15.974 26.472 -6.578 1.00 32.44 102 ALA A CA 1
ATOM 783 C C . ALA A 1 102 ? 16.480 27.441 -7.665 1.00 32.44 102 ALA A C 1
ATOM 785 O O . ALA A 1 102 ? 17.673 27.748 -7.722 1.00 32.44 102 ALA A O 1
ATOM 786 N N . GLY A 1 103 ? 15.587 27.826 -8.575 1.00 28.61 103 GLY A N 1
ATOM 787 C CA . GLY A 1 103 ? 15.933 28.351 -9.894 1.00 28.61 103 GLY A CA 1
ATOM 788 C C . GLY A 1 103 ? 16.344 29.820 -9.990 1.00 28.61 103 GLY A C 1
ATOM 789 O O . GLY A 1 103 ? 16.345 30.565 -9.018 1.00 28.61 103 GLY A O 1
ATOM 790 N N . ALA A 1 104 ? 16.629 30.232 -11.227 1.00 30.23 104 ALA A N 1
ATOM 791 C CA . ALA A 1 104 ? 16.285 31.545 -11.775 1.00 30.23 104 ALA A CA 1
ATOM 792 C C . ALA A 1 104 ? 16.570 31.569 -13.287 1.00 30.23 104 ALA A C 1
ATOM 794 O O . ALA A 1 104 ? 17.711 31.460 -13.730 1.00 30.23 104 ALA A O 1
ATOM 795 N N . ALA A 1 105 ? 15.509 31.749 -14.069 1.00 33.56 105 ALA A N 1
ATOM 796 C CA . ALA A 1 105 ? 15.539 32.007 -15.501 1.00 33.56 105 ALA A CA 1
ATOM 797 C C . ALA A 1 105 ? 16.111 33.397 -15.843 1.00 33.56 105 ALA A C 1
ATOM 799 O O . ALA A 1 105 ? 15.942 34.342 -15.070 1.00 33.56 105 ALA A O 1
ATOM 800 N N . LYS A 1 106 ? 16.660 33.552 -17.059 1.00 31.94 106 LYS A N 1
ATOM 801 C CA . LYS A 1 106 ? 16.576 34.784 -17.873 1.00 31.94 106 LYS A CA 1
ATOM 802 C C . LYS A 1 106 ? 16.940 34.524 -19.347 1.00 31.94 106 LYS A C 1
ATOM 804 O O . LYS A 1 106 ? 17.530 33.512 -19.688 1.00 31.94 106 LYS A O 1
ATOM 809 N N . LYS A 1 107 ? 16.484 35.443 -20.201 1.00 29.45 107 LYS A N 1
ATOM 810 C CA . LYS A 1 107 ? 15.886 35.273 -21.539 1.00 29.45 107 LYS A CA 1
ATOM 811 C C . LYS A 1 107 ? 16.618 36.087 -22.626 1.00 29.45 107 LYS A C 1
ATOM 813 O O . LYS A 1 107 ? 17.001 37.219 -22.341 1.00 29.45 107 LYS A O 1
ATOM 818 N N . GLY A 1 108 ? 16.597 35.596 -23.877 1.00 27.69 108 GLY A N 1
ATOM 819 C CA . GLY A 1 108 ? 16.649 36.374 -25.144 1.00 27.69 108 GLY A CA 1
ATOM 820 C C . GLY A 1 108 ? 18.025 36.458 -25.840 1.00 27.69 108 GLY A C 1
ATOM 821 O O . GLY A 1 108 ? 19.028 36.452 -25.145 1.00 27.69 108 GLY A O 1
ATOM 822 N N . ARG A 1 109 ? 18.170 36.593 -27.175 1.00 29.08 109 ARG A N 1
ATOM 823 C CA . ARG A 1 109 ? 17.261 36.928 -28.307 1.00 29.08 109 ARG A CA 1
ATOM 824 C C . ARG A 1 109 ? 17.918 36.562 -29.669 1.00 29.08 109 ARG A C 1
ATOM 826 O O . ARG A 1 109 ? 19.130 36.707 -29.737 1.00 29.08 109 ARG A O 1
ATOM 833 N N . GLY A 1 110 ? 17.089 36.249 -30.689 1.00 27.12 110 GLY A N 1
ATOM 834 C CA . GLY A 1 110 ? 17.190 36.546 -32.152 1.00 27.12 110 GLY A CA 1
ATOM 835 C C . GLY A 1 110 ? 18.386 36.006 -32.964 1.00 27.12 110 GLY A C 1
ATOM 836 O O . GLY A 1 110 ? 19.492 35.968 -32.452 1.00 27.12 110 GLY A O 1
ATOM 837 N N . ASP A 1 111 ? 18.299 35.622 -34.243 1.00 35.69 111 ASP A N 1
ATOM 838 C CA . ASP A 1 111 ? 17.258 35.777 -35.276 1.00 35.69 111 ASP A CA 1
ATOM 839 C C . ASP A 1 111 ? 17.557 34.848 -36.495 1.00 35.69 111 ASP A C 1
ATOM 841 O O . ASP A 1 111 ? 18.602 34.190 -36.503 1.00 35.69 111 ASP A O 1
ATOM 845 N N . PRO A 1 112 ? 16.638 34.732 -37.480 1.00 48.75 112 PRO A N 1
ATOM 846 C CA . PRO A 1 112 ? 16.463 33.571 -38.353 1.00 48.75 112 PRO A CA 1
ATOM 847 C C . PRO A 1 112 ? 17.029 33.770 -39.766 1.00 48.75 112 PRO A C 1
ATOM 849 O O . PRO A 1 112 ? 17.034 34.882 -40.273 1.00 48.75 112 PRO A O 1
ATOM 852 N N . ASP A 1 113 ? 17.436 32.680 -40.416 1.00 30.53 113 ASP A N 1
ATOM 853 C CA . ASP A 1 113 ? 17.254 32.451 -41.859 1.00 30.53 113 ASP A CA 1
ATOM 854 C C . ASP A 1 113 ? 17.953 31.150 -42.257 1.00 30.53 113 ASP A C 1
ATOM 856 O O . ASP A 1 113 ? 19.141 30.986 -41.992 1.00 30.53 113 ASP A O 1
ATOM 860 N N . THR A 1 114 ? 17.218 30.220 -42.875 1.00 39.00 114 THR A N 1
ATOM 861 C CA . THR A 1 114 ? 17.561 29.507 -44.125 1.00 39.00 114 THR A CA 1
ATOM 862 C C . THR A 1 114 ? 16.537 28.382 -44.312 1.00 39.00 114 THR A C 1
ATOM 864 O O . THR A 1 114 ? 16.581 27.351 -43.645 1.00 39.00 114 THR A O 1
ATOM 867 N N . LEU A 1 115 ? 15.594 28.598 -45.229 1.00 35.44 115 LEU A N 1
ATOM 868 C CA . LEU A 1 115 ? 14.669 27.585 -45.729 1.00 35.44 115 LEU A CA 1
ATOM 869 C C . LEU A 1 115 ? 15.399 26.693 -46.742 1.00 35.44 115 LEU A C 1
ATOM 871 O O . LEU A 1 115 ? 15.845 27.180 -47.784 1.00 35.44 115 LEU A O 1
ATOM 875 N N . HIS A 1 116 ? 15.453 25.387 -46.483 1.00 36.00 116 HIS A N 1
ATOM 876 C CA . HIS A 1 116 ? 15.592 24.397 -47.546 1.00 36.00 116 HIS A CA 1
ATOM 877 C C . HIS A 1 116 ? 14.540 23.301 -47.403 1.00 36.00 116 HIS A C 1
ATOM 879 O O . HIS A 1 116 ? 14.488 22.559 -46.427 1.00 36.00 116 HIS A O 1
ATOM 885 N N . ASP A 1 117 ? 13.683 23.304 -48.417 1.00 35.00 117 ASP A N 1
ATOM 886 C CA . ASP A 1 117 ? 12.686 22.322 -48.791 1.00 35.00 117 ASP A CA 1
ATOM 887 C C . ASP A 1 117 ? 13.377 21.016 -49.205 1.00 35.00 117 ASP A C 1
ATOM 889 O O . ASP A 1 117 ? 14.167 20.984 -50.149 1.00 35.00 117 ASP A O 1
ATOM 893 N N . ALA A 1 118 ? 13.089 19.944 -48.475 1.00 36.09 118 ALA A N 1
ATOM 894 C CA . ALA A 1 118 ? 13.274 18.580 -48.936 1.00 36.09 118 ALA A CA 1
ATOM 895 C C . ALA A 1 118 ? 12.185 17.729 -48.283 1.00 36.09 118 ALA A C 1
ATOM 897 O O . ALA A 1 118 ? 12.270 17.374 -47.107 1.00 36.09 118 ALA A O 1
ATOM 898 N N . GLY A 1 119 ? 11.137 17.438 -49.054 1.00 40.62 119 GLY A N 1
ATOM 899 C CA . GLY A 1 119 ? 10.104 16.480 -48.687 1.00 40.62 119 GLY A CA 1
ATOM 900 C C . GLY A 1 119 ? 10.720 15.122 -48.351 1.00 40.62 119 GLY A C 1
ATOM 901 O O . GLY A 1 119 ? 11.137 14.384 -49.242 1.00 40.62 119 GLY A O 1
ATOM 902 N N . ALA A 1 120 ? 10.760 14.799 -47.061 1.00 38.03 120 ALA A N 1
ATOM 903 C CA . ALA A 1 120 ? 11.013 13.459 -46.566 1.00 38.03 120 ALA A CA 1
ATOM 904 C C . ALA A 1 120 ? 9.660 12.793 -46.301 1.00 38.03 120 ALA A C 1
ATOM 906 O O . ALA A 1 120 ? 8.860 13.258 -45.492 1.00 38.03 120 ALA A O 1
ATOM 907 N N . SER A 1 121 ? 9.401 11.725 -47.045 1.00 36.34 121 SER A N 1
ATOM 908 C CA . SER A 1 121 ? 8.265 10.825 -46.890 1.00 36.34 121 SER A CA 1
ATOM 909 C C . SER A 1 121 ? 8.141 10.312 -45.453 1.00 36.34 121 SER A C 1
ATOM 911 O O . SER A 1 121 ? 9.084 9.751 -44.895 1.00 36.34 121 SER A O 1
ATOM 913 N N . ASP A 1 122 ? 6.940 10.466 -44.910 1.00 41.31 122 ASP A N 1
ATOM 914 C CA . ASP A 1 122 ? 6.486 10.207 -43.540 1.00 41.31 122 ASP A CA 1
ATOM 915 C C . ASP A 1 122 ? 6.377 8.702 -43.194 1.00 41.31 122 ASP A C 1
ATOM 917 O O . ASP A 1 122 ? 5.399 8.235 -42.623 1.00 41.31 122 ASP A O 1
ATOM 921 N N . THR A 1 123 ? 7.332 7.880 -43.643 1.00 42.59 123 THR A N 1
ATOM 922 C CA . THR A 1 123 ? 7.227 6.403 -43.582 1.00 42.59 123 THR A CA 1
ATOM 923 C C . THR A 1 123 ? 8.491 5.715 -43.062 1.00 42.59 123 THR A C 1
ATOM 925 O O . THR A 1 123 ? 8.651 4.509 -43.224 1.00 42.59 123 THR A O 1
ATOM 928 N N . GLN A 1 124 ? 9.408 6.459 -42.434 1.00 40.56 124 GLN A N 1
ATOM 929 C CA . GLN A 1 124 ? 10.707 5.921 -42.003 1.00 40.56 124 GLN A CA 1
ATOM 930 C C . GLN A 1 124 ? 11.126 6.286 -40.566 1.00 40.56 124 GLN A C 1
ATOM 932 O O . GLN A 1 124 ? 12.236 5.956 -40.158 1.00 40.56 124 GLN A O 1
ATOM 937 N N . LEU A 1 125 ? 10.245 6.911 -39.773 1.00 45.00 125 LEU A N 1
ATOM 938 C CA . LEU A 1 125 ? 10.517 7.257 -38.366 1.00 45.00 125 LEU A CA 1
ATOM 939 C C . LEU A 1 125 ? 10.192 6.139 -37.357 1.00 45.00 125 LEU A C 1
ATOM 941 O O . LEU A 1 125 ? 10.508 6.280 -36.181 1.00 45.00 125 LEU A O 1
ATOM 945 N N . ASP A 1 126 ? 9.658 5.003 -37.810 1.00 42.84 126 ASP A N 1
ATOM 946 C CA . ASP A 1 126 ? 9.279 3.873 -36.943 1.00 42.84 126 ASP A CA 1
ATOM 947 C C . ASP A 1 126 ? 10.442 2.910 -36.605 1.00 42.84 126 ASP A C 1
ATOM 949 O O . ASP A 1 126 ? 10.248 1.926 -35.899 1.00 42.84 126 ASP A O 1
ATOM 953 N N . GLN A 1 127 ? 11.667 3.155 -37.102 1.00 45.75 127 GLN A N 1
ATOM 954 C CA . GLN A 1 127 ? 12.792 2.197 -37.018 1.00 45.75 127 GLN A CA 1
ATOM 955 C C . GLN A 1 127 ? 13.997 2.636 -36.166 1.00 45.75 127 GLN A C 1
ATOM 957 O O . GLN A 1 127 ? 15.048 2.004 -36.232 1.00 45.75 127 GLN A O 1
ATOM 962 N N . LEU A 1 128 ? 13.877 3.676 -35.337 1.00 46.16 128 LEU A N 1
ATOM 963 C CA . LEU A 1 128 ? 14.951 4.083 -34.409 1.00 46.16 128 LEU A CA 1
ATOM 964 C C . LEU A 1 128 ? 14.468 4.343 -32.976 1.00 46.16 128 LEU A C 1
ATOM 966 O O . LEU A 1 128 ? 15.187 4.962 -32.191 1.00 46.16 128 LEU A O 1
ATOM 970 N N . ALA A 1 129 ? 13.289 3.844 -32.595 1.00 48.28 129 ALA A N 1
ATOM 971 C CA . ALA A 1 129 ? 12.986 3.702 -31.179 1.00 48.28 129 ALA A CA 1
ATOM 972 C C . ALA A 1 129 ? 13.922 2.619 -30.629 1.00 48.28 129 ALA A C 1
ATOM 974 O O . ALA A 1 129 ? 13.699 1.427 -30.838 1.00 48.28 129 ALA A O 1
ATOM 975 N N . LEU A 1 130 ? 15.016 3.038 -29.983 1.00 50.66 130 LEU A N 1
ATOM 976 C CA . LEU A 1 130 ? 15.793 2.141 -29.133 1.00 50.66 130 LEU A CA 1
ATOM 977 C C . LEU A 1 130 ? 14.796 1.394 -28.233 1.00 50.66 130 LEU A C 1
ATOM 979 O O . LEU A 1 130 ? 13.861 2.034 -27.736 1.00 50.66 130 LEU A O 1
ATOM 983 N N . PRO A 1 131 ? 14.936 0.067 -28.060 1.00 56.69 131 PRO A N 1
ATOM 984 C CA . PRO A 1 131 ? 14.027 -0.677 -27.202 1.00 56.69 131 PRO A CA 1
ATOM 985 C C . PRO A 1 131 ? 13.980 0.019 -25.843 1.00 56.69 131 PRO A C 1
ATOM 987 O O . PRO A 1 131 ? 15.030 0.346 -25.281 1.00 56.69 131 PRO A O 1
ATOM 990 N N . ARG A 1 132 ? 12.762 0.307 -25.357 1.00 61.94 132 ARG A N 1
ATOM 991 C CA . ARG A 1 132 ? 12.571 0.864 -24.014 1.00 61.94 132 ARG A CA 1
ATOM 992 C C . ARG A 1 132 ? 13.349 -0.021 -23.056 1.00 61.94 132 ARG A C 1
ATOM 994 O O . ARG A 1 132 ? 13.219 -1.242 -23.094 1.00 61.94 132 ARG A O 1
ATOM 1001 N N . GLN A 1 133 ? 14.194 0.593 -22.245 1.00 72.94 133 GLN A N 1
ATOM 1002 C CA . GLN A 1 133 ? 15.010 -0.177 -21.335 1.00 72.94 133 GLN A CA 1
ATOM 1003 C C . GLN A 1 133 ? 14.154 -0.601 -20.150 1.00 72.94 133 GLN A C 1
ATOM 1005 O O . GLN A 1 133 ? 13.792 0.214 -19.302 1.00 72.94 133 GLN A O 1
ATOM 1010 N N . GLU A 1 134 ? 13.797 -1.877 -20.141 1.00 80.75 134 GLU A N 1
ATOM 1011 C CA . GLU A 1 134 ? 13.013 -2.484 -19.076 1.00 80.75 134 GLU A CA 1
ATOM 1012 C C . GLU A 1 134 ? 13.855 -2.579 -17.801 1.00 80.75 134 GLU A C 1
ATOM 1014 O O . GLU A 1 134 ? 15.042 -2.926 -17.834 1.00 80.75 134 GLU A O 1
ATOM 1019 N N . ASN A 1 135 ? 13.234 -2.309 -16.655 1.00 86.81 135 ASN A N 1
ATOM 1020 C CA . ASN A 1 135 ? 13.831 -2.612 -15.364 1.00 86.81 135 ASN A CA 1
ATOM 1021 C C . ASN A 1 135 ? 12.847 -3.439 -14.538 1.00 86.81 135 ASN A C 1
ATOM 1023 O O . ASN A 1 135 ? 12.116 -2.941 -13.680 1.00 86.81 135 ASN A O 1
ATOM 1027 N N . VAL A 1 136 ? 12.839 -4.739 -14.829 1.00 88.75 136 VAL A N 1
ATOM 1028 C CA . VAL A 1 136 ? 11.973 -5.702 -14.157 1.00 88.75 136 VAL A CA 1
ATOM 1029 C C . VAL A 1 136 ? 12.535 -6.034 -12.779 1.00 88.75 136 VAL A C 1
ATOM 1031 O O . VAL A 1 136 ? 13.653 -6.540 -12.639 1.00 88.75 136 VAL A O 1
ATOM 1034 N N . GLN A 1 137 ? 11.740 -5.762 -11.754 1.00 89.06 137 GLN A N 1
ATOM 1035 C CA . GLN A 1 137 ? 12.019 -6.092 -10.367 1.00 89.06 137 GLN A CA 1
ATOM 1036 C C . GLN A 1 137 ? 11.065 -7.166 -9.870 1.00 89.06 137 GLN A C 1
ATOM 1038 O O . GLN A 1 137 ? 9.906 -7.222 -10.272 1.00 89.06 137 GLN A O 1
ATOM 1043 N N . VAL A 1 138 ? 11.535 -8.001 -8.950 1.00 90.50 138 VAL A N 1
ATOM 1044 C CA . VAL A 1 138 ? 10.643 -8.881 -8.198 1.00 90.50 138 VAL A CA 1
ATOM 1045 C C . VAL A 1 138 ? 10.037 -8.098 -7.040 1.00 90.50 138 VAL A C 1
ATOM 1047 O O . VAL A 1 138 ? 10.755 -7.654 -6.144 1.00 90.50 138 VAL A O 1
ATOM 1050 N N . VAL A 1 139 ? 8.715 -7.958 -7.041 1.00 92.00 139 VAL A N 1
ATOM 1051 C CA . VAL A 1 139 ? 7.943 -7.361 -5.945 1.00 92.00 139 VAL A CA 1
ATOM 1052 C C . VAL A 1 139 ? 7.091 -8.431 -5.273 1.00 92.00 139 VAL A C 1
ATOM 1054 O O . VAL A 1 139 ? 6.804 -9.479 -5.856 1.00 92.00 139 VAL A O 1
ATOM 1057 N N . SER A 1 140 ? 6.713 -8.200 -4.019 1.00 94.06 140 SER A N 1
ATOM 1058 C CA . SER A 1 140 ? 5.953 -9.181 -3.242 1.00 94.06 140 SER A CA 1
ATOM 1059 C C . SER A 1 140 ? 4.809 -8.543 -2.477 1.00 94.06 140 SER A C 1
ATOM 1061 O O . SER A 1 140 ? 4.924 -7.422 -1.993 1.00 94.06 140 SER A O 1
ATOM 1063 N N . ILE A 1 141 ? 3.721 -9.281 -2.306 1.00 94.06 141 ILE A N 1
ATOM 1064 C CA . ILE A 1 141 ? 2.643 -8.938 -1.383 1.00 94.06 141 ILE A CA 1
ATOM 1065 C C . ILE A 1 141 ? 2.780 -9.858 -0.173 1.00 94.06 141 ILE A C 1
ATOM 1067 O O . ILE A 1 141 ? 2.849 -11.071 -0.331 1.00 94.06 141 ILE A O 1
ATOM 1071 N N . ASP A 1 142 ? 2.799 -9.286 1.028 1.00 91.44 142 ASP A N 1
ATOM 1072 C CA . ASP A 1 142 ? 2.608 -10.005 2.292 1.00 91.44 142 ASP A CA 1
ATOM 1073 C C . ASP A 1 142 ? 1.628 -9.186 3.136 1.00 91.44 142 ASP A C 1
ATOM 1075 O O . ASP A 1 142 ? 2.003 -8.249 3.842 1.00 91.44 142 ASP A O 1
ATOM 1079 N N . LEU A 1 143 ? 0.335 -9.459 2.952 1.00 90.81 143 LEU A N 1
ATOM 1080 C CA . LEU A 1 143 ? -0.757 -8.666 3.504 1.00 90.81 143 LEU A CA 1
ATOM 1081 C C . LEU A 1 143 ? -1.590 -9.515 4.461 1.00 90.81 143 LEU A C 1
ATOM 1083 O O . LEU A 1 143 ? -2.279 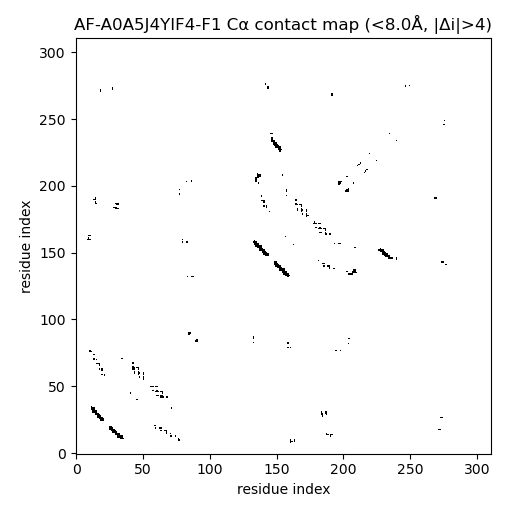-10.446 4.047 1.00 90.81 143 LEU A O 1
ATOM 1087 N N . ARG A 1 144 ? -1.590 -9.141 5.744 1.00 88.94 144 ARG A N 1
ATOM 1088 C CA . ARG A 1 144 ? -2.520 -9.677 6.745 1.00 88.94 144 ARG A CA 1
ATOM 1089 C C . ARG A 1 144 ? -3.627 -8.668 7.017 1.00 88.94 144 ARG A C 1
ATOM 1091 O O . ARG A 1 144 ? -3.360 -7.604 7.570 1.00 88.94 144 ARG A O 1
ATOM 1098 N N . MET A 1 145 ? -4.868 -9.040 6.721 1.00 86.75 145 MET A N 1
ATOM 1099 C CA . MET A 1 145 ? -6.044 -8.242 7.060 1.00 86.75 145 MET A CA 1
ATOM 1100 C C . MET A 1 145 ? -7.112 -9.126 7.702 1.00 86.75 145 MET A C 1
ATOM 1102 O O . MET A 1 145 ? -7.592 -10.103 7.127 1.00 86.75 145 MET A O 1
ATOM 1106 N N . GLY A 1 146 ? -7.445 -8.815 8.956 1.00 85.81 146 GLY A N 1
ATOM 1107 C CA . GLY A 1 146 ? -8.334 -9.640 9.768 1.00 85.81 146 GLY A CA 1
ATOM 1108 C C . GLY A 1 146 ? -7.829 -11.083 9.886 1.00 85.81 146 GLY A C 1
ATOM 1109 O O . GLY A 1 146 ? -6.797 -11.350 10.501 1.00 85.81 146 GLY A O 1
ATOM 1110 N N . ARG A 1 147 ? -8.584 -12.024 9.308 1.00 89.19 147 ARG A N 1
ATOM 1111 C CA . ARG A 1 147 ? -8.260 -13.461 9.315 1.00 89.19 147 ARG A CA 1
ATOM 1112 C C . ARG A 1 147 ? -7.527 -13.928 8.062 1.00 89.19 147 ARG A C 1
ATOM 1114 O O . ARG A 1 147 ? -7.116 -15.079 8.033 1.00 89.19 147 ARG A O 1
ATOM 1121 N N . ILE A 1 148 ? -7.408 -13.094 7.037 1.00 91.50 148 ILE A N 1
ATOM 1122 C CA . ILE A 1 148 ? -6.816 -13.495 5.763 1.00 91.50 148 ILE A CA 1
ATOM 1123 C C . ILE A 1 148 ? -5.359 -13.044 5.732 1.00 91.50 148 ILE A C 1
ATOM 1125 O O . ILE A 1 148 ? -5.046 -11.900 6.070 1.00 91.50 148 ILE A O 1
ATOM 1129 N N . ILE A 1 149 ? -4.474 -13.951 5.327 1.00 92.31 149 ILE A N 1
ATOM 1130 C CA . ILE A 1 149 ? -3.117 -13.631 4.899 1.00 92.31 149 ILE A CA 1
ATOM 1131 C C . ILE A 1 149 ? -3.032 -13.903 3.400 1.00 92.31 149 ILE A C 1
ATOM 1133 O O . ILE A 1 149 ? -3.216 -15.038 2.965 1.00 92.31 149 ILE A O 1
ATOM 1137 N N . LEU A 1 150 ? -2.735 -12.865 2.629 1.00 94.25 150 LEU A N 1
ATOM 1138 C CA . LEU A 1 150 ? -2.416 -12.952 1.212 1.00 94.25 150 LEU A CA 1
ATOM 1139 C C . LEU A 1 150 ? -0.901 -12.840 1.041 1.00 94.25 150 LEU A C 1
ATOM 1141 O O . LEU A 1 150 ? -0.314 -11.844 1.467 1.00 94.25 150 LEU A O 1
ATOM 1145 N N . ARG A 1 151 ? -0.283 -13.835 0.397 1.00 94.94 151 ARG A N 1
ATOM 1146 C CA . ARG A 1 151 ? 1.119 -13.761 -0.035 1.00 94.94 151 ARG A CA 1
ATOM 1147 C C . ARG A 1 151 ? 1.240 -14.004 -1.522 1.00 94.94 151 ARG A C 1
ATOM 1149 O O . ARG A 1 151 ? 0.699 -14.992 -2.008 1.00 94.94 151 ARG A O 1
ATOM 1156 N N . ASP A 1 152 ? 1.976 -13.147 -2.207 1.00 95.25 152 ASP A N 1
ATOM 1157 C CA . ASP A 1 152 ? 2.235 -13.269 -3.639 1.00 95.25 152 ASP A CA 1
ATOM 1158 C C . ASP A 1 152 ? 3.614 -12.701 -3.997 1.00 95.25 152 ASP A C 1
ATOM 1160 O O . ASP A 1 152 ? 4.182 -11.899 -3.250 1.00 95.25 152 ASP A O 1
ATOM 1164 N N . GLN A 1 153 ? 4.155 -13.111 -5.137 1.00 93.75 153 GLN A N 1
ATOM 1165 C CA . GLN A 1 153 ? 5.382 -12.577 -5.711 1.00 93.75 153 GLN A CA 1
ATOM 1166 C C . GLN A 1 153 ? 5.278 -12.560 -7.235 1.00 93.75 153 GLN A C 1
ATOM 1168 O O . GLN A 1 153 ? 4.965 -13.574 -7.856 1.00 93.75 153 GLN A O 1
ATOM 1173 N N . PHE A 1 154 ? 5.590 -11.412 -7.835 1.00 92.94 154 PHE A N 1
ATOM 1174 C CA . PHE A 1 154 ? 5.491 -11.193 -9.275 1.00 92.94 154 PHE A CA 1
ATOM 1175 C C . PHE A 1 154 ? 6.559 -10.223 -9.789 1.00 92.94 154 PHE A C 1
ATOM 1177 O O . PHE A 1 154 ? 7.249 -9.537 -9.034 1.00 92.94 154 PHE A O 1
ATOM 1184 N N . GLU A 1 155 ? 6.741 -10.247 -11.105 1.00 91.50 155 GLU A N 1
ATOM 1185 C CA . GLU A 1 155 ? 7.661 -9.384 -11.840 1.00 91.50 155 GLU A CA 1
ATOM 1186 C C . GLU A 1 155 ? 6.964 -8.055 -12.143 1.00 91.50 155 GLU A C 1
ATOM 1188 O O . GLU A 1 155 ? 5.811 -8.033 -12.573 1.00 91.50 155 GLU A O 1
ATOM 1193 N N . TRP A 1 156 ? 7.664 -6.947 -11.916 1.00 92.56 156 TRP A N 1
ATOM 1194 C CA . TRP A 1 156 ? 7.154 -5.604 -12.147 1.00 92.56 156 TRP A CA 1
ATOM 1195 C C . TRP A 1 156 ? 8.218 -4.729 -12.794 1.00 92.56 156 TRP A C 1
ATOM 1197 O O . TRP A 1 156 ? 9.279 -4.506 -12.214 1.00 92.56 156 TRP A O 1
ATOM 1207 N N . ASP A 1 157 ? 7.925 -4.188 -13.974 1.00 91.25 157 ASP A N 1
ATOM 1208 C CA . ASP A 1 157 ? 8.777 -3.166 -14.581 1.00 91.25 157 ASP A CA 1
ATOM 1209 C C . ASP A 1 157 ? 8.574 -1.822 -13.869 1.00 91.25 157 ASP A C 1
ATOM 1211 O O . ASP A 1 157 ? 7.503 -1.210 -13.952 1.00 91.25 157 ASP A O 1
ATOM 1215 N N . ILE A 1 158 ? 9.599 -1.375 -13.137 1.00 89.81 158 ILE A N 1
ATOM 1216 C CA . ILE A 1 158 ? 9.538 -0.152 -12.325 1.00 89.81 158 ILE A CA 1
ATOM 1217 C C . ILE A 1 158 ? 9.629 1.129 -13.162 1.00 89.81 158 ILE A C 1
ATOM 1219 O O . ILE A 1 158 ? 9.315 2.202 -12.635 1.00 89.81 158 ILE A O 1
ATOM 1223 N N . LEU A 1 159 ? 10.054 1.021 -14.429 1.00 88.00 159 LEU A N 1
ATOM 1224 C CA . LEU A 1 159 ? 10.207 2.136 -15.371 1.00 88.00 159 LEU A CA 1
ATOM 1225 C C . LEU A 1 159 ? 9.050 2.251 -16.368 1.00 88.00 159 LEU A C 1
ATOM 1227 O O . LEU A 1 159 ? 8.976 3.240 -17.100 1.00 88.00 159 LEU A O 1
ATOM 1231 N N . ASN A 1 160 ? 8.129 1.286 -16.385 1.00 87.62 160 ASN A N 1
ATOM 1232 C CA . ASN A 1 160 ? 6.923 1.384 -17.192 1.00 87.62 160 ASN A CA 1
ATOM 1233 C C . ASN A 1 160 ? 5.838 2.187 -16.454 1.00 87.62 160 ASN A C 1
ATOM 1235 O O . ASN A 1 160 ? 5.242 1.711 -15.489 1.00 87.62 160 ASN A O 1
ATOM 1239 N N . HIS A 1 161 ? 5.563 3.399 -16.936 1.00 84.50 161 HIS A N 1
ATOM 1240 C CA . HIS A 1 161 ? 4.549 4.301 -16.379 1.00 84.50 161 HIS A CA 1
ATOM 1241 C C . HIS A 1 161 ? 3.102 3.849 -16.643 1.00 84.50 161 HIS A C 1
ATOM 1243 O O . HIS A 1 161 ? 2.180 4.371 -16.022 1.00 84.50 161 HIS A O 1
ATOM 1249 N N . GLU A 1 162 ? 2.882 2.888 -17.547 1.00 85.62 162 GLU A N 1
ATOM 1250 C CA . GLU A 1 162 ? 1.558 2.297 -17.788 1.00 85.62 162 GLU A CA 1
ATOM 1251 C C . GLU A 1 162 ? 1.165 1.305 -16.678 1.00 85.62 162 GLU A C 1
ATOM 1253 O O . GLU A 1 162 ? -0.016 0.994 -16.504 1.00 85.62 162 GLU A O 1
ATOM 1258 N N . ASN A 1 163 ? 2.135 0.832 -15.886 1.00 90.44 163 ASN A N 1
ATOM 1259 C CA . ASN A 1 163 ? 1.879 -0.070 -14.770 1.00 90.44 163 ASN A CA 1
ATOM 1260 C C . ASN A 1 163 ? 1.250 0.692 -13.588 1.00 90.44 163 ASN A C 1
ATOM 1262 O O . ASN A 1 163 ? 1.867 1.579 -13.000 1.00 90.44 163 ASN A O 1
ATOM 1266 N N . CYS A 1 164 ? 0.035 0.303 -13.190 1.00 92.00 164 CYS A N 1
ATOM 1267 C CA . CYS A 1 164 ? -0.726 0.942 -12.110 1.00 92.00 164 CYS A CA 1
ATOM 1268 C C . CYS A 1 164 ? -0.986 -0.036 -10.943 1.00 92.00 164 CYS A C 1
ATOM 1270 O O . CYS A 1 164 ? -1.749 -0.995 -11.118 1.00 92.00 164 CYS A O 1
ATOM 1272 N N . PRO A 1 165 ? -0.411 0.200 -9.743 1.00 94.31 165 PRO A N 1
ATOM 1273 C CA . PRO A 1 165 ? -0.623 -0.648 -8.565 1.00 94.31 165 PRO A CA 1
ATOM 1274 C C . PRO A 1 165 ? -2.092 -0.799 -8.154 1.00 94.31 165 PRO A C 1
ATOM 1276 O O . PRO A 1 165 ? -2.500 -1.887 -7.761 1.00 94.31 165 PRO A O 1
ATOM 1279 N N . GLU A 1 166 ? -2.905 0.255 -8.269 1.00 94.19 166 GLU A N 1
ATOM 1280 C CA . GLU A 1 166 ? -4.335 0.219 -7.932 1.00 94.19 166 GLU A CA 1
ATOM 1281 C C . GLU A 1 166 ? -5.129 -0.688 -8.877 1.00 94.19 166 GLU A C 1
ATOM 1283 O O . GLU A 1 166 ? -5.966 -1.477 -8.430 1.00 94.19 166 GLU A O 1
ATOM 1288 N N . SER A 1 167 ? -4.856 -0.595 -10.180 1.00 95.06 167 SER A N 1
ATOM 1289 C CA . SER A 1 167 ? -5.519 -1.423 -11.193 1.00 95.06 167 SER A CA 1
ATOM 1290 C C . SER A 1 167 ? -5.133 -2.890 -11.024 1.00 95.06 167 SER A C 1
ATOM 1292 O O . SER A 1 167 ? -6.006 -3.758 -11.015 1.00 95.06 167 SER A O 1
ATOM 1294 N N . PHE A 1 168 ? -3.843 -3.159 -10.794 1.00 96.31 168 PHE A N 1
ATOM 1295 C CA . PHE A 1 168 ? -3.354 -4.499 -10.478 1.00 96.31 168 PHE A CA 1
ATOM 1296 C C . PHE A 1 168 ? -4.009 -5.059 -9.207 1.00 96.31 168 PHE A C 1
ATOM 1298 O O . PHE A 1 168 ? -4.564 -6.154 -9.235 1.00 96.31 168 PHE A O 1
ATOM 1305 N N . ALA A 1 169 ? -4.007 -4.297 -8.109 1.00 96.25 169 ALA A N 1
ATOM 1306 C CA . ALA A 1 169 ? -4.581 -4.734 -6.839 1.00 96.25 169 ALA A CA 1
ATOM 1307 C C . ALA A 1 169 ? -6.088 -5.004 -6.942 1.00 96.25 169 ALA A C 1
ATOM 1309 O O . ALA A 1 169 ? -6.587 -5.970 -6.363 1.00 96.25 169 ALA A O 1
ATOM 1310 N N . THR A 1 170 ? -6.810 -4.180 -7.707 1.00 96.94 170 THR A N 1
ATOM 1311 C CA . THR A 1 170 ? -8.239 -4.373 -7.988 1.00 96.94 170 THR A CA 1
ATOM 1312 C C . THR A 1 170 ? -8.479 -5.682 -8.730 1.00 96.94 170 THR A C 1
ATOM 1314 O O . THR A 1 170 ? -9.331 -6.468 -8.313 1.00 96.94 170 THR A O 1
ATOM 1317 N N . GLN A 1 171 ? -7.712 -5.937 -9.794 1.00 97.44 171 GLN A N 1
ATOM 1318 C CA . GLN A 1 171 ? -7.839 -7.161 -10.579 1.00 97.44 171 GLN A CA 1
ATOM 1319 C C . GLN A 1 171 ? -7.481 -8.399 -9.749 1.00 97.44 171 GLN A C 1
ATOM 1321 O O . GLN A 1 171 ? -8.260 -9.346 -9.713 1.00 97.44 171 GLN A O 1
ATOM 1326 N N . LEU A 1 172 ? -6.373 -8.362 -9.001 1.00 96.81 172 LEU A N 1
ATOM 1327 C CA . LEU A 1 172 ? -5.959 -9.475 -8.145 1.00 96.81 172 LEU A CA 1
ATOM 1328 C C . LEU A 1 172 ? -7.011 -9.789 -7.072 1.00 96.81 172 LEU A C 1
ATOM 1330 O O . LEU A 1 172 ? -7.304 -10.954 -6.808 1.00 96.81 172 LEU A O 1
ATOM 1334 N N . CYS A 1 173 ? -7.626 -8.766 -6.469 1.00 96.06 173 CYS A N 1
ATOM 1335 C CA . CYS A 1 173 ? -8.721 -8.983 -5.525 1.00 96.06 173 CYS A CA 1
ATOM 1336 C C . CYS A 1 173 ? -9.942 -9.615 -6.207 1.00 96.06 173 CYS A C 1
ATOM 1338 O O . CYS A 1 173 ? -10.529 -10.540 -5.646 1.00 96.06 173 CYS A O 1
ATOM 1340 N N . ALA A 1 174 ? -10.304 -9.165 -7.413 1.00 97.06 174 ALA A N 1
ATOM 1341 C CA . ALA A 1 174 ? -11.410 -9.740 -8.176 1.00 97.06 174 ALA A CA 1
ATOM 1342 C C . ALA A 1 174 ? -11.162 -11.219 -8.524 1.00 97.06 174 ALA A C 1
ATOM 1344 O O . ALA A 1 174 ? -12.050 -12.048 -8.326 1.00 97.06 174 ALA A O 1
ATOM 1345 N N . ASP A 1 175 ? -9.947 -11.555 -8.959 1.00 97.19 175 ASP A N 1
ATOM 1346 C CA . ASP A 1 175 ? -9.560 -12.915 -9.348 1.00 97.19 175 ASP A CA 1
ATOM 1347 C C . ASP A 1 175 ? -9.542 -13.880 -8.152 1.00 97.19 175 ASP A C 1
ATOM 1349 O O . ASP A 1 175 ? -9.950 -15.037 -8.269 1.00 97.19 175 ASP A O 1
ATOM 1353 N N . LEU A 1 176 ? -9.113 -13.402 -6.980 1.00 95.88 176 LEU A N 1
ATOM 1354 C CA . LEU A 1 176 ? -9.056 -14.192 -5.745 1.00 95.88 176 LEU A CA 1
ATOM 1355 C C . LEU A 1 176 ? -10.373 -14.197 -4.952 1.00 95.88 176 LEU A C 1
ATOM 1357 O O . LEU A 1 176 ? -10.467 -14.872 -3.925 1.00 95.88 176 LEU A O 1
ATOM 1361 N N . GLY A 1 177 ? -11.384 -13.441 -5.392 1.00 94.81 177 GLY A N 1
ATOM 1362 C CA . GLY A 1 177 ? -12.636 -13.264 -4.654 1.00 94.81 177 GLY A CA 1
ATOM 1363 C C . GLY A 1 177 ? -12.452 -12.547 -3.311 1.00 94.81 177 GLY A C 1
ATOM 1364 O O . GLY A 1 177 ? -13.202 -12.803 -2.366 1.00 94.81 177 GLY A O 1
ATOM 1365 N N . LEU A 1 178 ? -11.444 -11.677 -3.207 1.00 94.00 178 LEU A N 1
ATOM 1366 C CA . LEU A 1 178 ? -11.186 -10.868 -2.020 1.00 94.00 178 LEU A CA 1
ATOM 1367 C C . LEU A 1 178 ? -12.029 -9.580 -2.046 1.00 94.00 178 LEU A C 1
ATOM 1369 O O . LEU A 1 178 ? -12.241 -8.998 -3.112 1.00 94.00 178 LEU A O 1
ATOM 1373 N N . PRO A 1 179 ? -12.501 -9.098 -0.884 1.00 92.38 179 PRO A N 1
ATOM 1374 C CA . PRO A 1 179 ? -13.217 -7.830 -0.809 1.00 92.38 179 PRO A CA 1
ATOM 1375 C C . PRO A 1 179 ? -12.354 -6.635 -1.248 1.00 92.38 179 PRO A C 1
ATOM 1377 O O . PRO A 1 179 ? -11.128 -6.649 -1.152 1.00 92.38 179 PRO A O 1
ATOM 1380 N N . SER A 1 180 ? -12.995 -5.544 -1.667 1.00 89.31 180 SER A N 1
ATOM 1381 C CA . SER A 1 180 ? -12.291 -4.346 -2.148 1.00 89.31 180 SER A CA 1
ATOM 1382 C C . SER A 1 180 ? -11.491 -3.605 -1.066 1.00 89.31 180 SER A C 1
ATOM 1384 O O . SER A 1 180 ? -10.618 -2.809 -1.395 1.00 89.31 180 SER A O 1
ATOM 1386 N N . GLU A 1 181 ? -11.737 -3.873 0.220 1.00 89.50 181 GLU A N 1
ATOM 1387 C CA . GLU A 1 181 ? -10.975 -3.301 1.348 1.00 89.50 181 GLU A CA 1
ATOM 1388 C C . GLU A 1 181 ? -9.473 -3.665 1.312 1.00 89.50 181 GLU A C 1
ATOM 1390 O O . GLU A 1 181 ? -8.630 -2.930 1.830 1.00 89.50 181 GLU A O 1
ATOM 1395 N N . TYR A 1 182 ? -9.116 -4.753 0.620 1.00 91.38 182 TYR A N 1
ATOM 1396 C CA . TYR A 1 182 ? -7.732 -5.198 0.439 1.00 91.38 182 TYR A CA 1
ATOM 1397 C C . TYR A 1 182 ? -6.984 -4.350 -0.593 1.00 91.38 182 TYR A C 1
ATOM 1399 O O . TYR A 1 182 ? -5.764 -4.209 -0.494 1.00 91.38 182 TYR A O 1
ATOM 1407 N N . VAL A 1 183 ? -7.703 -3.754 -1.552 1.00 93.69 183 VAL A N 1
ATOM 1408 C CA . VAL A 1 183 ? -7.120 -3.016 -2.682 1.00 93.69 183 VAL A CA 1
ATOM 1409 C C . VAL A 1 183 ? -6.266 -1.855 -2.188 1.00 93.69 183 VAL A C 1
ATOM 1411 O O . VAL A 1 183 ? -5.119 -1.731 -2.603 1.00 93.69 183 VAL A O 1
ATOM 1414 N N . SER A 1 184 ? -6.784 -1.045 -1.257 1.00 91.38 184 SER A N 1
ATOM 1415 C CA . SER A 1 184 ? -6.071 0.136 -0.744 1.00 91.38 184 SER A CA 1
ATOM 1416 C C . SER A 1 184 ? -4.764 -0.241 -0.043 1.00 91.38 184 SER A C 1
ATOM 1418 O O . SER A 1 184 ? -3.703 0.308 -0.338 1.00 91.38 184 SER A O 1
ATOM 1420 N N . ASN A 1 185 ? -4.817 -1.240 0.843 1.00 90.81 185 ASN A N 1
ATOM 1421 C CA . ASN A 1 185 ? -3.645 -1.695 1.591 1.00 90.81 185 ASN A CA 1
ATOM 1422 C C . ASN A 1 185 ? -2.593 -2.337 0.677 1.00 90.81 185 ASN A C 1
ATOM 1424 O O . ASN A 1 185 ? -1.396 -2.109 0.859 1.00 90.81 185 ASN A O 1
ATOM 1428 N N . MET A 1 186 ? -3.039 -3.112 -0.313 1.00 93.50 186 MET A N 1
ATOM 1429 C CA . MET A 1 186 ? -2.169 -3.739 -1.301 1.00 93.50 186 MET A CA 1
ATOM 1430 C C . MET A 1 186 ? -1.508 -2.700 -2.209 1.00 93.50 186 MET A C 1
ATOM 1432 O O . MET A 1 186 ? -0.287 -2.698 -2.330 1.00 93.50 186 MET A O 1
ATOM 1436 N N . ALA A 1 187 ? -2.285 -1.788 -2.798 1.00 94.50 187 ALA A N 1
ATOM 1437 C CA . ALA A 1 187 ? -1.770 -0.744 -3.679 1.00 94.50 187 ALA A CA 1
ATOM 1438 C C . ALA A 1 187 ? -0.782 0.175 -2.946 1.00 94.50 187 ALA A C 1
ATOM 1440 O O . ALA A 1 187 ? 0.306 0.436 -3.458 1.00 94.50 187 ALA A O 1
ATOM 1441 N N . CYS A 1 188 ? -1.108 0.589 -1.716 1.00 93.19 188 CYS A N 1
ATOM 1442 C CA . CYS A 1 188 ? -0.217 1.385 -0.874 1.00 93.19 188 CYS A CA 1
ATOM 1443 C C . CYS A 1 188 ? 1.099 0.635 -0.584 1.00 93.19 188 CYS A C 1
ATOM 1445 O O . CYS A 1 188 ? 2.182 1.170 -0.818 1.00 93.19 188 CYS A O 1
ATOM 1447 N N . GLY A 1 189 ? 1.027 -0.641 -0.182 1.00 92.00 189 GLY A N 1
ATOM 1448 C CA . GLY A 1 189 ? 2.218 -1.466 0.057 1.00 92.00 189 GLY A CA 1
ATOM 1449 C C . GLY A 1 189 ? 3.068 -1.731 -1.192 1.00 92.00 189 GLY A C 1
ATOM 1450 O O . GLY A 1 189 ? 4.293 -1.818 -1.098 1.00 92.00 189 GLY A O 1
ATOM 1451 N N . LEU A 1 190 ? 2.447 -1.830 -2.370 1.00 94.50 190 LEU A N 1
ATOM 1452 C CA . LEU A 1 190 ? 3.167 -1.932 -3.640 1.00 94.50 190 LEU A CA 1
ATOM 1453 C C . LEU A 1 190 ? 3.857 -0.613 -3.991 1.00 94.50 190 LEU A C 1
ATOM 1455 O O . LEU A 1 190 ? 5.044 -0.627 -4.306 1.00 94.50 190 LEU A O 1
ATOM 1459 N N . ARG A 1 191 ? 3.175 0.531 -3.867 1.00 92.94 191 ARG A N 1
ATOM 1460 C CA . ARG A 1 191 ? 3.781 1.852 -4.110 1.00 92.94 191 ARG A CA 1
ATOM 1461 C C . ARG A 1 191 ? 5.005 2.100 -3.241 1.00 92.94 191 ARG A C 1
ATOM 1463 O O . ARG A 1 191 ? 6.003 2.607 -3.740 1.00 92.94 191 ARG A O 1
ATOM 1470 N N . GLU A 1 192 ? 4.974 1.698 -1.976 1.00 90.69 192 GLU A N 1
ATOM 1471 C CA . GLU A 1 192 ? 6.130 1.821 -1.079 1.00 90.69 192 GLU A CA 1
ATOM 1472 C C . GLU A 1 192 ? 7.327 0.973 -1.520 1.00 90.69 192 GLU A C 1
ATOM 1474 O O . GLU A 1 192 ? 8.473 1.436 -1.477 1.00 90.69 192 GLU A O 1
ATOM 1479 N N . GLN A 1 193 ? 7.074 -0.261 -1.965 1.00 92.69 193 GLN A N 1
ATOM 1480 C CA . GLN A 1 193 ? 8.119 -1.119 -2.522 1.00 92.69 193 GLN A CA 1
ATOM 1481 C C . GLN A 1 193 ? 8.700 -0.517 -3.801 1.00 92.69 193 GLN A C 1
ATOM 1483 O O . GLN A 1 193 ? 9.920 -0.425 -3.928 1.00 92.69 193 GLN A O 1
ATOM 1488 N N . LEU A 1 194 ? 7.847 -0.042 -4.713 1.00 91.62 194 LEU A N 1
ATOM 1489 C CA . LEU A 1 194 ? 8.270 0.599 -5.960 1.00 91.62 194 LEU A CA 1
ATOM 1490 C C . LEU A 1 194 ? 9.071 1.874 -5.700 1.00 91.62 194 LEU A C 1
ATOM 1492 O O . LEU A 1 194 ? 10.129 2.057 -6.295 1.00 91.62 194 LEU A O 1
ATOM 1496 N N . TYR A 1 195 ? 8.621 2.718 -4.771 1.00 89.62 195 TYR A N 1
ATOM 1497 C CA . TYR A 1 195 ? 9.355 3.901 -4.330 1.00 89.62 195 TYR A CA 1
ATOM 1498 C C . TYR A 1 195 ? 10.751 3.514 -3.827 1.00 89.62 195 TYR A C 1
ATOM 1500 O O . TYR A 1 195 ? 11.760 4.034 -4.297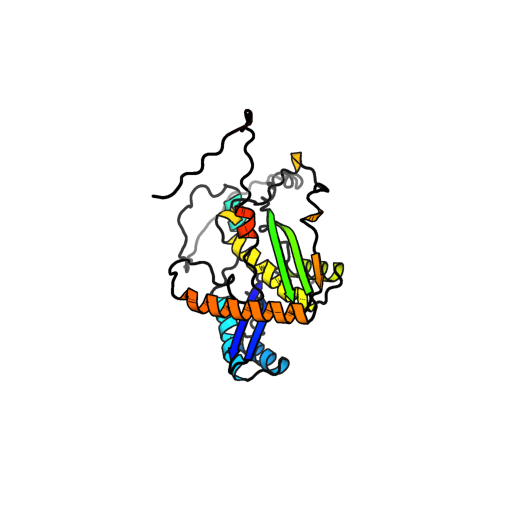 1.00 89.62 195 TYR A O 1
ATOM 1508 N N . SER A 1 196 ? 10.834 2.525 -2.936 1.00 89.25 196 SER A N 1
ATOM 1509 C CA . SER A 1 196 ? 12.112 2.056 -2.390 1.00 89.25 196 SER A CA 1
ATOM 1510 C C . SER A 1 196 ? 13.057 1.525 -3.475 1.00 89.25 196 SER A C 1
ATOM 1512 O O . SER A 1 196 ? 14.248 1.831 -3.458 1.00 89.25 196 SER A O 1
ATOM 1514 N N . LEU A 1 197 ? 12.539 0.764 -4.443 1.00 89.19 197 LEU A N 1
ATOM 1515 C CA . LEU A 1 197 ? 13.320 0.225 -5.563 1.00 89.19 197 LEU A CA 1
ATOM 1516 C C . LEU A 1 197 ? 13.828 1.328 -6.498 1.00 89.19 197 LEU A C 1
ATOM 1518 O O . LEU A 1 197 ? 14.985 1.300 -6.909 1.00 89.19 197 LEU A O 1
ATOM 1522 N N . ARG A 1 198 ? 12.986 2.320 -6.791 1.00 88.38 198 ARG A N 1
ATOM 1523 C CA . ARG A 1 198 ? 13.292 3.448 -7.682 1.00 88.38 198 ARG A CA 1
ATOM 1524 C C . ARG A 1 198 ? 14.345 4.400 -7.124 1.00 88.38 198 ARG A C 1
ATOM 1526 O O . ARG A 1 198 ? 15.140 4.946 -7.886 1.00 88.38 198 ARG A O 1
ATOM 1533 N N . PHE A 1 199 ? 14.367 4.591 -5.807 1.00 86.00 199 PHE A N 1
ATOM 1534 C CA . PHE A 1 199 ? 15.357 5.434 -5.131 1.00 86.00 199 PHE A CA 1
ATOM 1535 C C . PHE A 1 199 ? 16.576 4.654 -4.615 1.00 86.00 199 PHE A C 1
ATOM 1537 O O . PHE A 1 199 ? 17.555 5.264 -4.181 1.00 86.00 199 PHE A O 1
ATOM 1544 N N . SER A 1 200 ? 16.560 3.320 -4.701 1.00 84.56 200 SER A N 1
ATOM 1545 C CA . SER A 1 200 ? 17.734 2.488 -4.442 1.00 84.56 200 SER A CA 1
ATOM 1546 C C . SER A 1 200 ? 18.688 2.517 -5.646 1.00 84.56 200 SER A C 1
ATOM 1548 O O . SER A 1 200 ? 18.266 2.196 -6.761 1.00 84.56 200 SER A O 1
ATOM 1550 N N . PRO A 1 201 ? 19.986 2.838 -5.459 1.00 75.44 201 PRO A N 1
ATOM 1551 C CA . PRO A 1 201 ? 20.973 2.795 -6.538 1.00 75.44 201 PRO A CA 1
ATOM 1552 C C . PRO A 1 201 ? 21.047 1.432 -7.230 1.00 75.44 201 PRO A C 1
ATOM 1554 O O . PRO A 1 201 ? 21.244 1.375 -8.442 1.00 75.44 201 PRO A O 1
ATOM 1557 N N . ASP A 1 202 ? 20.876 0.349 -6.470 1.00 77.94 202 ASP A N 1
ATOM 1558 C CA . ASP A 1 202 ? 20.902 -1.010 -7.006 1.00 77.94 202 ASP A CA 1
ATOM 1559 C C . ASP A 1 202 ? 19.613 -1.335 -7.759 1.00 77.94 202 ASP A C 1
ATOM 1561 O O . ASP A 1 202 ? 19.684 -1.880 -8.858 1.00 77.94 202 ASP A O 1
ATOM 1565 N N . GLY A 1 203 ? 18.456 -0.945 -7.211 1.00 78.12 203 GLY A N 1
ATOM 1566 C CA . GLY A 1 203 ? 17.153 -1.195 -7.831 1.00 78.12 203 GLY A CA 1
ATOM 1567 C C . GLY A 1 203 ? 17.000 -0.491 -9.178 1.00 78.12 203 GLY A C 1
ATOM 1568 O O . GLY A 1 203 ? 16.517 -1.083 -10.139 1.00 78.12 203 GLY A O 1
ATOM 1569 N N . LEU A 1 204 ? 17.493 0.743 -9.298 1.00 78.56 204 LEU A N 1
ATOM 1570 C CA . LEU A 1 204 ? 17.407 1.487 -10.553 1.00 78.56 204 LEU A CA 1
ATOM 1571 C C . LEU A 1 204 ? 18.403 1.004 -11.620 1.00 78.56 204 LEU A C 1
ATOM 1573 O O . LEU A 1 204 ? 18.144 1.156 -12.810 1.00 78.56 204 LEU A O 1
ATOM 1577 N N . ARG A 1 205 ? 19.544 0.436 -11.212 1.00 71.75 205 ARG A N 1
ATOM 1578 C CA . ARG A 1 205 ? 20.627 0.040 -12.130 1.00 71.75 205 ARG A CA 1
ATOM 1579 C C . ARG A 1 205 ? 20.590 -1.423 -12.543 1.00 71.75 205 ARG A C 1
ATOM 1581 O O . ARG A 1 205 ? 21.102 -1.752 -13.608 1.00 71.75 205 ARG A O 1
ATOM 1588 N N . HIS A 1 206 ? 20.038 -2.294 -11.705 1.00 75.50 206 HIS A N 1
ATOM 1589 C CA . HIS A 1 206 ? 20.066 -3.732 -11.924 1.00 75.50 206 HIS A CA 1
ATOM 1590 C C . HIS A 1 206 ? 18.662 -4.308 -11.825 1.00 75.50 206 HIS A C 1
ATOM 1592 O O . HIS A 1 206 ? 18.062 -4.315 -10.752 1.00 75.50 206 HIS A O 1
ATOM 1598 N N . SER A 1 207 ? 18.178 -4.872 -12.932 1.00 77.94 207 SER A N 1
ATOM 1599 C CA . SER A 1 207 ? 17.015 -5.754 -12.902 1.00 77.94 207 SER A CA 1
ATOM 1600 C C . SER A 1 207 ? 17.340 -6.974 -12.036 1.00 77.94 207 SER A C 1
ATOM 1602 O O . SER A 1 207 ? 18.300 -7.703 -12.296 1.00 77.94 207 SER A O 1
ATOM 1604 N N . THR A 1 208 ? 16.550 -7.197 -10.984 1.00 68.31 208 THR A N 1
ATOM 1605 C CA . THR A 1 208 ? 16.689 -8.394 -10.133 1.00 68.31 208 THR A CA 1
ATOM 1606 C C . THR A 1 208 ? 16.223 -9.659 -10.842 1.00 68.31 208 THR A C 1
ATOM 1608 O O . THR A 1 208 ? 16.574 -10.765 -10.426 1.00 68.31 208 THR A O 1
ATOM 1611 N N . TYR A 1 209 ? 15.468 -9.501 -11.927 1.00 63.12 209 TYR A N 1
ATOM 1612 C CA . TYR A 1 209 ? 14.930 -10.594 -12.711 1.00 63.12 209 TYR A CA 1
ATOM 1613 C C . TYR A 1 209 ? 15.079 -10.323 -14.208 1.00 63.12 209 TYR A C 1
ATOM 1615 O O . TYR A 1 209 ? 14.111 -10.275 -14.959 1.00 63.12 209 TYR A O 1
ATOM 1623 N N . ALA A 1 210 ? 16.325 -10.175 -14.657 1.00 57.06 210 ALA A N 1
ATOM 1624 C CA . ALA A 1 210 ? 16.652 -10.261 -16.073 1.00 57.06 210 ALA A CA 1
ATOM 1625 C C . ALA A 1 210 ? 16.580 -11.737 -16.488 1.00 57.06 210 ALA A C 1
ATOM 1627 O O . ALA A 1 210 ? 17.603 -12.423 -16.588 1.00 57.06 210 ALA A O 1
ATOM 1628 N N . ARG A 1 211 ? 15.362 -12.275 -16.650 1.00 58.97 211 ARG A N 1
ATOM 1629 C CA . ARG A 1 211 ? 15.220 -13.518 -17.408 1.00 58.97 211 ARG A CA 1
ATOM 1630 C C . ARG A 1 211 ? 15.628 -13.166 -18.830 1.00 58.97 211 ARG A C 1
ATOM 1632 O O . ARG A 1 211 ? 15.018 -12.306 -19.452 1.00 58.97 211 ARG A O 1
ATOM 1639 N N . ASP A 1 212 ? 16.692 -13.792 -19.309 1.00 55.31 212 ASP A N 1
ATOM 1640 C CA . ASP A 1 212 ? 17.061 -13.697 -20.712 1.00 55.31 212 ASP A CA 1
ATOM 1641 C C . ASP A 1 212 ? 15.964 -14.416 -21.508 1.00 55.31 212 ASP A C 1
ATOM 1643 O O . ASP A 1 212 ? 15.920 -15.650 -21.574 1.00 55.31 212 ASP A O 1
ATOM 1647 N N . LEU A 1 213 ? 14.977 -13.647 -21.976 1.00 57.44 213 LEU A N 1
ATOM 1648 C CA . LEU A 1 213 ? 13.808 -14.160 -22.693 1.00 57.44 213 LEU A CA 1
ATOM 1649 C C . LEU A 1 213 ? 14.235 -14.893 -23.970 1.00 57.44 213 LEU A C 1
ATOM 1651 O O . LEU A 1 213 ? 13.568 -15.855 -24.359 1.00 57.44 213 LEU A O 1
ATOM 1655 N N . ASP A 1 214 ? 15.383 -14.513 -24.542 1.00 56.50 214 ASP A N 1
ATOM 1656 C CA . ASP A 1 214 ? 15.957 -15.134 -25.734 1.00 56.50 214 ASP A CA 1
ATOM 1657 C C . ASP A 1 214 ? 16.400 -16.581 -25.470 1.00 56.50 214 ASP A C 1
ATOM 1659 O O . ASP A 1 214 ? 16.311 -17.427 -26.361 1.00 56.50 214 ASP A O 1
ATOM 1663 N N . THR A 1 215 ? 16.822 -16.911 -24.241 1.00 57.38 215 THR A N 1
ATOM 1664 C CA . THR A 1 215 ? 17.225 -18.279 -23.861 1.00 57.38 215 THR A CA 1
ATOM 1665 C C . THR A 1 215 ? 16.197 -19.041 -23.027 1.00 57.38 215 THR A C 1
ATOM 1667 O O . THR A 1 215 ? 16.196 -20.273 -23.056 1.00 57.38 215 THR A O 1
ATOM 1670 N N . THR A 1 216 ? 15.324 -18.360 -22.281 1.00 61.41 216 THR A N 1
ATOM 1671 C CA . THR A 1 216 ? 14.404 -19.007 -21.323 1.00 61.41 216 THR A CA 1
ATOM 1672 C C . THR A 1 216 ? 12.969 -19.157 -21.827 1.00 61.41 216 THR A C 1
ATOM 1674 O O . THR A 1 216 ? 12.210 -19.947 -21.262 1.00 61.41 216 THR A O 1
ATOM 1677 N N . GLY A 1 217 ? 12.611 -18.480 -22.924 1.00 68.81 217 GLY A N 1
ATOM 1678 C CA . GLY A 1 217 ? 11.250 -18.458 -23.450 1.00 68.81 217 GLY A CA 1
ATOM 1679 C C . GLY A 1 217 ? 10.273 -17.685 -22.554 1.00 68.81 217 GLY A C 1
ATOM 1680 O O . GLY A 1 217 ? 10.551 -17.351 -21.404 1.00 68.81 217 GLY A O 1
ATOM 1681 N N . VAL A 1 218 ? 9.084 -17.400 -23.091 1.00 78.12 218 VAL A N 1
ATOM 1682 C CA . VAL A 1 218 ? 8.059 -16.580 -22.409 1.00 78.12 218 VAL A CA 1
ATOM 1683 C C . VAL A 1 218 ? 7.456 -17.298 -21.192 1.00 78.12 218 VAL A C 1
ATOM 1685 O O . VAL A 1 218 ? 7.023 -16.672 -20.227 1.00 78.12 218 VAL A O 1
ATOM 1688 N N . LEU A 1 219 ? 7.425 -18.632 -21.212 1.00 81.88 219 LEU A N 1
ATOM 1689 C CA . LEU A 1 219 ? 6.780 -19.426 -20.169 1.00 81.88 219 LEU A CA 1
ATOM 1690 C C . LEU A 1 219 ? 7.720 -19.667 -18.986 1.00 81.88 219 LEU A C 1
ATOM 1692 O O . LEU A 1 219 ? 8.863 -20.088 -19.151 1.00 81.88 219 LEU A O 1
ATOM 1696 N N . ARG A 1 220 ? 7.211 -19.455 -17.769 1.00 82.25 220 ARG A N 1
ATOM 1697 C CA . ARG A 1 220 ? 7.900 -19.876 -16.543 1.00 82.25 220 ARG A CA 1
ATOM 1698 C C . ARG A 1 220 ? 7.931 -21.406 -16.461 1.00 82.25 220 ARG A C 1
ATOM 1700 O O . ARG A 1 220 ? 6.976 -22.074 -16.861 1.00 82.25 220 ARG A O 1
ATOM 1707 N N . SER A 1 221 ? 9.019 -21.962 -15.923 1.00 83.06 221 SER A N 1
ATOM 1708 C CA . SER A 1 221 ? 9.107 -23.400 -15.665 1.00 83.06 221 SER A CA 1
ATOM 1709 C C . SER A 1 221 ? 8.020 -23.836 -14.673 1.00 83.06 221 SER A C 1
ATOM 1711 O O . SER A 1 221 ? 7.723 -23.121 -13.717 1.00 83.06 221 SER A O 1
ATOM 1713 N N . LEU A 1 222 ? 7.447 -25.030 -14.862 1.00 82.56 222 LEU A N 1
ATOM 1714 C CA . LEU A 1 222 ? 6.409 -25.552 -13.959 1.00 82.56 222 LEU A CA 1
ATOM 1715 C C . LEU A 1 222 ? 6.892 -25.683 -12.506 1.00 82.56 222 LEU A C 1
ATOM 1717 O O . LEU A 1 222 ? 6.094 -25.528 -11.586 1.00 82.56 222 LEU A O 1
ATOM 1721 N N . ALA A 1 223 ? 8.183 -25.965 -12.305 1.00 83.19 223 ALA A N 1
ATOM 1722 C CA . ALA A 1 223 ? 8.779 -26.059 -10.976 1.00 83.19 223 ALA A CA 1
ATOM 1723 C C . ALA A 1 223 ? 8.799 -24.697 -10.267 1.00 83.19 223 ALA A C 1
ATOM 1725 O O . ALA A 1 223 ? 8.531 -24.628 -9.070 1.00 83.19 223 ALA A O 1
ATOM 1726 N N . ASP A 1 224 ? 9.055 -23.618 -11.010 1.00 81.06 224 ASP A N 1
ATOM 1727 C CA . ASP A 1 224 ? 9.073 -22.271 -10.449 1.00 81.06 224 ASP A CA 1
ATOM 1728 C C . ASP A 1 224 ? 7.659 -21.726 -10.238 1.00 81.06 224 ASP A C 1
ATOM 1730 O O . ASP A 1 224 ? 7.444 -21.007 -9.272 1.00 81.06 224 ASP A O 1
ATOM 1734 N N . THR A 1 225 ? 6.675 -22.079 -11.074 1.00 83.44 225 THR A N 1
ATOM 1735 C CA . THR A 1 225 ? 5.299 -21.542 -10.997 1.00 83.44 225 THR A CA 1
ATOM 1736 C C . THR A 1 225 ? 4.674 -21.635 -9.603 1.00 83.44 225 THR A C 1
ATOM 1738 O O . THR A 1 225 ? 3.982 -20.709 -9.191 1.00 83.44 225 THR A O 1
ATOM 1741 N N . ALA A 1 226 ? 4.968 -22.689 -8.835 1.00 85.19 226 ALA A N 1
ATOM 1742 C CA . ALA A 1 226 ? 4.456 -22.845 -7.471 1.00 85.19 226 ALA A CA 1
ATOM 1743 C C . ALA A 1 226 ? 4.891 -21.719 -6.507 1.00 85.19 226 ALA A C 1
ATOM 1745 O O . ALA A 1 226 ? 4.185 -21.446 -5.539 1.00 85.19 226 ALA A O 1
ATOM 1746 N N . ASN A 1 227 ? 6.024 -21.061 -6.774 1.00 85.56 227 ASN A N 1
ATOM 1747 C CA . ASN A 1 227 ? 6.560 -19.963 -5.963 1.00 85.56 227 ASN A CA 1
ATOM 1748 C C . ASN A 1 227 ? 6.096 -18.574 -6.438 1.00 85.56 227 ASN A C 1
ATOM 1750 O O . ASN A 1 227 ? 6.389 -17.585 -5.776 1.00 85.56 227 ASN A O 1
ATOM 1754 N N . TRP A 1 228 ? 5.407 -18.503 -7.580 1.00 90.50 228 TRP A N 1
ATOM 1755 C CA . TRP A 1 228 ? 4.978 -17.265 -8.250 1.00 90.50 228 TRP A CA 1
ATOM 1756 C C . TRP A 1 228 ? 3.455 -17.192 -8.397 1.00 90.50 228 TRP A C 1
ATOM 1758 O O . TRP A 1 228 ? 2.938 -16.539 -9.300 1.00 90.50 228 TRP A O 1
ATOM 1768 N N . GLN A 1 229 ? 2.742 -17.942 -7.558 1.00 91.50 229 GLN A N 1
ATOM 1769 C CA . GLN A 1 229 ? 1.290 -17.908 -7.481 1.00 91.50 229 GLN A CA 1
ATOM 1770 C C . GLN A 1 229 ? 0.861 -17.221 -6.179 1.00 91.50 229 GLN A C 1
ATOM 1772 O O . GLN A 1 229 ? 1.503 -17.431 -5.139 1.00 91.50 229 GLN A O 1
ATOM 1777 N N . PRO A 1 230 ? -0.268 -16.499 -6.188 1.00 95.81 230 PRO A N 1
ATOM 1778 C CA . PRO A 1 230 ? -0.838 -15.964 -4.968 1.00 95.81 230 PRO A CA 1
ATOM 1779 C C . PRO A 1 230 ? -1.313 -17.099 -4.058 1.00 95.81 230 PRO A C 1
ATOM 1781 O O . PRO A 1 230 ? -1.884 -18.102 -4.491 1.00 95.81 230 PRO A O 1
ATOM 1784 N N . THR A 1 231 ? -1.113 -16.919 -2.759 1.00 95.06 231 THR A N 1
ATOM 1785 C CA . THR A 1 231 ? -1.579 -17.822 -1.708 1.00 95.06 231 THR A CA 1
ATOM 1786 C C . THR A 1 231 ? -2.467 -17.056 -0.738 1.00 95.06 231 THR A C 1
ATOM 1788 O O . THR A 1 231 ? -2.087 -16.003 -0.229 1.00 95.06 231 THR A O 1
ATOM 1791 N N . VAL A 1 232 ? -3.662 -17.591 -0.486 1.00 95.44 232 VAL A N 1
ATOM 1792 C CA . VAL A 1 232 ? -4.640 -17.025 0.449 1.00 95.44 232 VAL A CA 1
ATOM 1793 C C . VAL A 1 232 ? -4.826 -18.006 1.598 1.00 95.44 232 VAL A C 1
ATOM 1795 O O . VAL A 1 232 ? -5.338 -19.110 1.419 1.00 95.44 232 VAL A O 1
ATOM 1798 N N . GLU A 1 233 ? -4.391 -17.608 2.786 1.00 94.31 233 GLU A N 1
ATOM 1799 C CA . GLU A 1 233 ? -4.473 -18.398 4.010 1.00 94.31 233 GLU A CA 1
ATOM 1800 C C . GLU A 1 233 ? -5.521 -17.794 4.954 1.00 94.31 233 GLU A C 1
ATOM 1802 O O . GLU A 1 233 ? -5.489 -16.602 5.262 1.00 94.31 233 GLU A O 1
ATOM 1807 N N . CYS A 1 234 ? -6.443 -18.623 5.446 1.00 93.56 234 CYS A N 1
ATOM 1808 C CA . CYS A 1 234 ? -7.465 -18.223 6.412 1.00 93.56 234 CYS A CA 1
ATOM 1809 C C . CYS A 1 234 ? -7.081 -18.686 7.820 1.00 93.56 234 CYS A C 1
ATOM 1811 O O . CYS A 1 234 ? -7.093 -19.879 8.120 1.00 93.56 234 CYS A O 1
ATOM 1813 N N . LEU A 1 235 ? -6.813 -17.736 8.707 1.00 91.38 235 LEU A N 1
ATOM 1814 C CA . LEU A 1 235 ? -6.495 -17.979 10.106 1.00 91.38 235 LEU A CA 1
ATOM 1815 C C . LEU A 1 235 ? -7.743 -18.243 10.957 1.00 91.38 235 LEU A C 1
ATOM 1817 O O . LEU A 1 235 ? -8.819 -17.661 10.758 1.00 91.38 235 LEU A O 1
ATOM 1821 N N . SER A 1 236 ? -7.575 -19.078 11.985 1.00 93.62 236 SER A N 1
ATOM 1822 C CA . SER A 1 236 ? -8.561 -19.190 13.059 1.00 93.62 236 SER A CA 1
ATOM 1823 C C . SER A 1 236 ? -8.547 -17.938 13.947 1.00 93.62 236 SER A C 1
ATOM 1825 O O . SER A 1 236 ? -7.580 -17.175 13.970 1.00 93.62 236 SER A O 1
ATOM 1827 N N . LYS A 1 237 ? -9.616 -17.721 14.723 1.00 90.44 237 LYS A N 1
ATOM 1828 C CA . LYS A 1 237 ? -9.664 -16.604 15.686 1.00 90.44 237 LYS A CA 1
ATOM 1829 C C . LYS A 1 237 ? -8.534 -16.692 16.720 1.00 90.44 237 LYS A C 1
ATOM 1831 O O . LYS A 1 237 ? -7.932 -15.679 17.057 1.00 90.44 237 LYS A O 1
ATOM 1836 N N . GLU A 1 238 ? -8.209 -17.902 17.168 1.00 92.31 238 GLU A N 1
ATOM 1837 C CA . GLU A 1 238 ? -7.124 -18.142 18.125 1.00 92.31 238 GLU A CA 1
ATOM 1838 C C . GLU A 1 238 ? -5.744 -17.844 17.521 1.00 92.31 238 GLU A C 1
ATOM 1840 O O . GLU A 1 238 ? -4.874 -17.290 18.199 1.00 92.31 238 GLU A O 1
ATOM 1845 N N . ASP A 1 239 ? -5.540 -18.177 16.242 1.00 91.12 239 ASP A N 1
ATOM 1846 C CA . ASP A 1 239 ? -4.312 -17.840 15.518 1.00 91.12 239 ASP A CA 1
ATOM 1847 C C . ASP A 1 239 ? -4.153 -16.328 15.374 1.00 91.12 239 ASP A C 1
ATOM 1849 O O . ASP A 1 239 ? -3.068 -15.809 15.638 1.00 91.12 239 ASP A O 1
ATOM 1853 N N . VAL A 1 240 ? -5.230 -15.615 15.025 1.00 88.56 240 VAL A N 1
ATOM 1854 C CA . VAL A 1 240 ? -5.222 -14.148 14.934 1.00 88.56 240 VAL A CA 1
ATOM 1855 C C . VAL A 1 240 ? -4.813 -13.526 16.265 1.00 88.56 240 VAL A C 1
ATOM 1857 O O . VAL A 1 240 ? -3.852 -12.758 16.301 1.00 88.56 240 VAL A O 1
ATOM 1860 N N . GLU A 1 241 ? -5.447 -13.919 17.372 1.00 88.12 241 GLU A N 1
ATOM 1861 C CA . GLU A 1 241 ? -5.089 -13.400 18.696 1.00 88.12 241 GLU A CA 1
ATOM 1862 C C . GLU A 1 241 ? -3.634 -13.716 19.071 1.00 88.12 241 GLU A C 1
ATOM 1864 O O . GLU A 1 241 ? -2.930 -12.892 19.664 1.00 88.12 241 GLU A O 1
ATOM 1869 N N . ARG A 1 242 ? -3.146 -14.918 18.741 1.00 89.25 242 ARG A N 1
ATOM 1870 C CA . ARG A 1 242 ? -1.749 -15.299 18.983 1.00 89.25 242 ARG A CA 1
ATOM 1871 C C . ARG A 1 242 ? -0.775 -14.435 18.188 1.00 89.25 242 ARG A C 1
ATOM 1873 O O . ARG A 1 242 ? 0.252 -14.033 18.748 1.00 89.25 242 ARG A O 1
ATOM 1880 N N . VAL A 1 243 ? -1.081 -14.167 16.919 1.00 86.00 243 VAL A N 1
ATOM 1881 C CA . VAL A 1 243 ? -0.273 -13.318 16.035 1.00 86.00 243 VAL A CA 1
ATOM 1882 C C . VAL A 1 243 ? -0.269 -11.879 16.548 1.00 86.00 243 VAL A C 1
ATOM 1884 O O . VAL A 1 243 ? 0.806 -11.328 16.769 1.00 86.00 243 VAL A O 1
ATOM 1887 N N . GLU A 1 244 ? -1.425 -11.306 16.877 1.00 84.88 244 GLU A N 1
ATOM 1888 C CA . GLU A 1 244 ? -1.529 -9.947 17.427 1.00 84.88 244 GLU A CA 1
ATOM 1889 C C . GLU A 1 244 ? -0.764 -9.794 18.747 1.00 84.88 244 GLU A C 1
ATOM 1891 O O . GLU A 1 244 ? 0.002 -8.847 18.938 1.00 84.88 244 GLU A O 1
ATOM 1896 N N . ARG A 1 245 ? -0.886 -10.767 19.661 1.00 84.50 245 ARG A N 1
ATOM 1897 C CA . ARG A 1 245 ? -0.113 -10.765 20.914 1.00 84.50 245 ARG A CA 1
ATOM 1898 C C . ARG A 1 245 ? 1.392 -10.823 20.654 1.00 84.50 245 ARG A C 1
ATOM 1900 O O . ARG A 1 245 ? 2.155 -10.278 21.455 1.00 84.50 245 ARG A O 1
ATOM 1907 N N . ARG A 1 246 ? 1.837 -11.519 19.599 1.00 85.38 246 ARG A N 1
ATOM 1908 C CA . ARG A 1 246 ? 3.252 -11.571 19.198 1.00 85.38 246 ARG A CA 1
ATOM 1909 C C . ARG A 1 246 ? 3.710 -10.225 18.649 1.00 85.38 246 ARG A C 1
ATOM 1911 O O . ARG A 1 246 ? 4.697 -9.701 19.154 1.00 85.38 246 ARG A O 1
ATOM 1918 N N . GLU A 1 247 ? 2.950 -9.629 17.741 1.00 79.56 247 GLU A N 1
ATOM 1919 C CA . GLU A 1 247 ? 3.259 -8.323 17.149 1.00 79.56 247 GLU A CA 1
ATOM 1920 C C . GLU A 1 247 ? 3.321 -7.209 18.200 1.00 79.56 247 GLU A C 1
ATOM 1922 O O . GLU A 1 247 ? 4.251 -6.408 18.209 1.00 79.56 247 GLU A O 1
ATOM 1927 N N . ILE A 1 248 ? 2.395 -7.192 19.166 1.00 78.62 248 ILE A N 1
ATOM 1928 C CA . ILE A 1 248 ? 2.430 -6.231 20.280 1.00 78.62 248 ILE A CA 1
ATOM 1929 C C . ILE A 1 248 ? 3.710 -6.405 21.110 1.00 78.62 248 ILE A C 1
ATOM 1931 O O . ILE A 1 248 ? 4.317 -5.420 21.544 1.00 78.62 248 ILE A O 1
ATOM 1935 N N . ARG A 1 249 ? 4.131 -7.651 21.362 1.00 78.94 249 ARG A N 1
ATOM 1936 C CA . ARG A 1 249 ? 5.376 -7.942 22.090 1.00 78.94 249 ARG A CA 1
ATOM 1937 C C . ARG A 1 249 ? 6.596 -7.467 21.306 1.00 78.94 249 ARG A C 1
ATOM 1939 O O . ARG A 1 249 ? 7.450 -6.797 21.884 1.00 78.94 249 ARG A O 1
ATOM 1946 N N . GLU A 1 250 ? 6.654 -7.757 20.015 1.00 78.06 250 GLU A N 1
ATOM 1947 C CA . GLU A 1 250 ? 7.743 -7.341 19.129 1.00 78.06 250 GLU A CA 1
ATOM 1948 C C . GLU A 1 250 ? 7.812 -5.819 18.984 1.00 78.06 250 GLU A C 1
ATOM 1950 O O . GLU A 1 250 ? 8.883 -5.241 19.152 1.00 78.06 250 GLU A O 1
ATOM 1955 N N . ALA A 1 251 ? 6.680 -5.134 18.817 1.00 72.12 251 ALA A N 1
ATOM 1956 C CA . ALA A 1 251 ? 6.624 -3.674 18.776 1.00 72.12 251 ALA A CA 1
ATOM 1957 C C . ALA A 1 251 ? 7.167 -3.039 20.070 1.00 72.12 251 ALA A C 1
ATOM 1959 O O . ALA A 1 251 ? 7.893 -2.040 20.028 1.00 72.12 251 ALA A O 1
ATOM 1960 N N . ARG A 1 252 ? 6.871 -3.635 21.235 1.00 75.50 252 ARG A N 1
ATOM 1961 C CA . ARG A 1 252 ? 7.432 -3.202 22.529 1.00 75.50 252 ARG A CA 1
ATOM 1962 C C . ARG A 1 252 ? 8.942 -3.427 22.608 1.00 75.50 252 ARG A C 1
ATOM 1964 O O . ARG A 1 252 ? 9.639 -2.573 23.153 1.00 75.50 252 ARG A O 1
ATOM 1971 N N . LEU A 1 253 ? 9.447 -4.545 22.084 1.00 79.12 253 LEU A N 1
ATOM 1972 C CA . LEU A 1 253 ? 10.886 -4.827 22.021 1.00 79.12 253 LEU A CA 1
ATOM 1973 C C . LEU A 1 253 ? 11.600 -3.856 21.076 1.00 79.12 253 LEU A C 1
ATOM 1975 O O . LEU A 1 253 ? 12.594 -3.250 21.468 1.00 79.12 253 LEU A O 1
ATOM 1979 N N . ASN A 1 254 ? 11.054 -3.627 19.881 1.00 74.31 254 ASN A N 1
ATOM 1980 C CA . ASN A 1 254 ? 11.643 -2.725 18.897 1.00 74.31 254 ASN A CA 1
ATOM 1981 C C . ASN A 1 254 ? 11.728 -1.285 19.437 1.00 74.31 254 ASN A C 1
ATOM 1983 O O . ASN A 1 254 ? 12.766 -0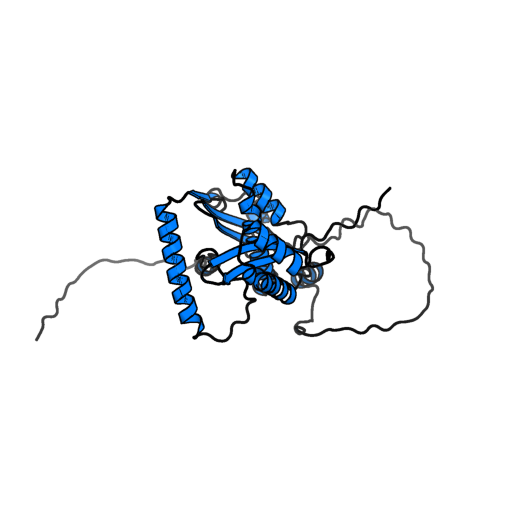.641 19.330 1.00 74.31 254 ASN A O 1
ATOM 1987 N N . ARG A 1 255 ? 10.692 -0.798 20.140 1.00 72.38 255 ARG A N 1
ATOM 1988 C CA . ARG A 1 255 ? 10.739 0.515 20.819 1.00 72.38 255 ARG A CA 1
ATOM 1989 C C . ARG A 1 255 ? 11.863 0.624 21.856 1.00 72.38 255 ARG A C 1
ATOM 1991 O O . ARG A 1 255 ? 12.425 1.701 22.005 1.00 72.38 255 ARG A O 1
ATOM 1998 N N . ARG A 1 256 ? 12.205 -0.465 22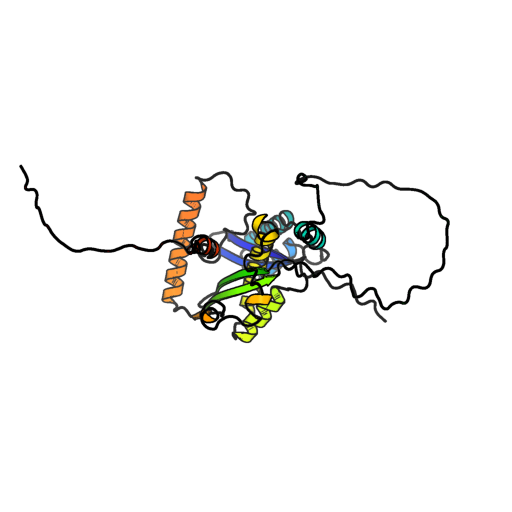.554 1.00 73.88 256 ARG A N 1
ATOM 1999 C CA . ARG A 1 256 ? 13.334 -0.494 23.505 1.00 73.88 256 ARG A CA 1
ATOM 2000 C C . ARG A 1 256 ? 14.688 -0.515 22.791 1.00 73.88 256 ARG A C 1
ATOM 2002 O O . ARG A 1 256 ? 15.640 0.071 23.294 1.00 73.88 256 ARG A O 1
ATOM 2009 N N . ASN A 1 257 ? 14.762 -1.148 21.621 1.00 68.62 257 ASN A N 1
ATOM 2010 C CA . ASN A 1 257 ? 15.996 -1.286 20.846 1.00 68.62 257 ASN A CA 1
ATOM 2011 C C . ASN A 1 257 ? 16.316 -0.063 19.965 1.00 68.62 257 ASN A C 1
ATOM 2013 O O . ASN A 1 257 ? 17.485 0.168 19.673 1.00 68.62 257 ASN A O 1
ATOM 2017 N N . ARG A 1 258 ? 15.324 0.771 19.615 1.00 58.09 258 ARG A N 1
ATOM 2018 C CA . ARG A 1 258 ? 15.508 2.026 18.846 1.00 58.09 258 ARG A CA 1
ATOM 2019 C C . ARG A 1 258 ? 16.411 3.073 19.519 1.00 58.09 258 ARG A C 1
ATOM 2021 O O . ARG A 1 258 ? 16.767 4.049 18.878 1.00 58.09 258 ARG A O 1
ATOM 2028 N N . GLY A 1 259 ? 16.802 2.880 20.779 1.00 49.72 259 GLY A N 1
ATOM 2029 C CA . GLY A 1 259 ? 17.797 3.714 21.463 1.00 49.72 259 GLY A CA 1
ATOM 2030 C C . GLY A 1 259 ? 19.260 3.297 21.244 1.00 49.72 259 GLY A C 1
ATOM 2031 O O . GLY A 1 259 ? 20.112 3.766 21.993 1.00 49.72 259 GLY A O 1
ATOM 2032 N N . ARG A 1 260 ? 19.565 2.372 20.315 1.00 50.97 260 ARG A N 1
ATOM 2033 C CA . ARG A 1 260 ? 20.918 1.793 20.150 1.00 50.97 260 ARG A CA 1
ATOM 2034 C C . ARG A 1 260 ? 21.515 1.788 18.734 1.00 50.97 260 ARG A C 1
ATOM 2036 O O . ARG A 1 260 ? 22.614 1.264 18.587 1.00 50.97 260 ARG A O 1
ATOM 2043 N N . SER A 1 261 ? 20.881 2.375 17.721 1.00 34.12 261 SER A N 1
ATOM 2044 C CA . SER A 1 261 ? 21.501 2.504 16.390 1.00 34.12 261 SER A CA 1
ATOM 2045 C C . SER A 1 261 ? 21.175 3.847 15.739 1.00 34.12 261 SER A C 1
ATOM 2047 O O . SER A 1 261 ? 20.078 4.044 15.215 1.00 34.12 261 SER A O 1
ATOM 2049 N N . ASP A 1 262 ? 22.151 4.750 15.802 1.00 38.09 262 ASP A N 1
ATOM 2050 C CA . ASP A 1 262 ? 22.268 5.938 14.961 1.00 38.09 262 ASP A CA 1
ATOM 2051 C C . ASP A 1 262 ? 22.697 5.548 13.530 1.00 38.09 262 ASP A C 1
ATOM 2053 O O . ASP A 1 262 ? 23.392 4.550 13.343 1.00 38.09 262 ASP A O 1
ATOM 2057 N N . PHE A 1 263 ? 22.339 6.394 12.556 1.00 33.75 263 PHE A N 1
ATOM 2058 C CA . PHE A 1 263 ? 22.804 6.401 11.157 1.00 33.75 263 PHE A CA 1
ATOM 2059 C C . PHE A 1 263 ? 22.371 5.231 10.253 1.00 33.75 263 PHE A C 1
ATOM 2061 O O . PHE A 1 263 ? 23.181 4.414 9.832 1.00 33.75 263 PHE A O 1
ATOM 2068 N N . ASP A 1 264 ? 21.109 5.251 9.819 1.00 29.06 264 ASP A N 1
ATOM 2069 C CA . ASP A 1 264 ? 20.801 4.918 8.424 1.00 29.06 264 ASP A CA 1
ATOM 2070 C C . ASP A 1 264 ? 19.635 5.788 7.931 1.00 29.06 264 ASP A C 1
ATOM 2072 O O . ASP A 1 264 ? 18.524 5.748 8.466 1.00 29.06 264 ASP A O 1
ATOM 2076 N N . ALA A 1 265 ? 19.921 6.656 6.964 1.00 29.36 265 ALA A N 1
ATOM 2077 C CA . ALA A 1 265 ? 18.968 7.589 6.380 1.00 29.36 265 ALA A CA 1
ATOM 2078 C C . ALA A 1 265 ? 18.220 6.899 5.231 1.00 29.36 265 ALA A C 1
ATOM 2080 O O . ALA A 1 265 ? 18.370 7.265 4.071 1.00 29.36 265 ALA A O 1
ATOM 2081 N N . SER A 1 266 ? 17.409 5.897 5.569 1.00 32.09 266 SER A N 1
ATOM 2082 C CA . SER A 1 266 ? 16.364 5.387 4.679 1.00 32.09 266 SER A CA 1
ATOM 2083 C C . SER A 1 266 ? 15.050 6.118 4.987 1.00 32.09 266 SER A C 1
ATOM 2085 O O . SER A 1 266 ? 14.729 6.313 6.169 1.00 32.09 266 SER A O 1
ATOM 2087 N N . PRO A 1 267 ? 14.273 6.557 3.978 1.00 30.67 267 PRO A N 1
ATOM 2088 C CA . PRO A 1 267 ? 12.987 7.194 4.225 1.00 30.67 267 PRO A CA 1
ATOM 2089 C C . PRO A 1 267 ? 12.098 6.223 5.018 1.00 30.67 267 PRO A C 1
ATOM 2091 O O . PRO A 1 267 ? 12.020 5.029 4.736 1.00 30.67 267 PRO A O 1
ATOM 2094 N N . ARG A 1 268 ? 11.498 6.739 6.095 1.00 38.09 268 ARG A N 1
ATOM 2095 C CA . ARG A 1 268 ? 10.976 6.000 7.266 1.00 38.09 268 ARG A CA 1
ATOM 2096 C C . ARG A 1 268 ? 9.737 5.125 6.987 1.00 38.09 268 ARG A C 1
ATOM 2098 O O . ARG A 1 268 ? 9.083 4.695 7.937 1.00 38.09 268 ARG A O 1
ATOM 2105 N N . PHE A 1 269 ? 9.432 4.844 5.722 1.00 37.56 269 PHE A N 1
ATOM 2106 C CA . PHE A 1 269 ? 8.246 4.114 5.266 1.00 37.56 269 PHE A CA 1
ATOM 2107 C C . PHE A 1 269 ? 8.290 2.608 5.581 1.00 37.56 269 PHE A C 1
ATOM 2109 O O . PHE A 1 269 ? 7.247 1.977 5.684 1.00 37.56 269 PHE A O 1
ATOM 2116 N N . LEU A 1 270 ? 9.465 2.022 5.844 1.00 38.09 270 LEU A N 1
ATOM 2117 C CA . LEU A 1 270 ? 9.613 0.560 5.975 1.00 38.09 270 LEU A CA 1
ATOM 2118 C C . LEU A 1 270 ? 9.458 -0.029 7.393 1.00 38.09 270 LEU A C 1
ATOM 2120 O O . LEU A 1 270 ? 9.676 -1.222 7.574 1.00 38.09 270 LEU A O 1
ATOM 2124 N N . ALA A 1 271 ? 9.101 0.746 8.426 1.00 31.98 271 ALA A N 1
ATOM 2125 C CA . ALA A 1 271 ? 9.173 0.237 9.812 1.00 31.98 271 ALA A CA 1
ATOM 2126 C C . ALA A 1 271 ? 7.963 0.523 10.719 1.00 31.98 271 ALA A C 1
ATOM 2128 O O . ALA A 1 271 ? 8.057 0.352 11.945 1.00 31.98 271 ALA A O 1
ATOM 2129 N N . ALA A 1 272 ? 6.828 0.949 10.162 1.00 30.33 272 ALA A N 1
ATOM 2130 C CA . ALA A 1 272 ? 5.631 1.247 10.943 1.00 30.33 272 ALA A CA 1
ATOM 2131 C C . ALA A 1 272 ? 4.384 0.528 10.403 1.00 30.33 272 ALA A C 1
ATOM 2133 O O . ALA A 1 272 ? 3.531 1.114 9.756 1.00 30.33 272 ALA A O 1
ATOM 2134 N N . GLY A 1 273 ? 4.246 -0.740 10.792 1.00 30.11 273 GLY A N 1
ATOM 2135 C CA . GLY A 1 273 ? 3.076 -1.085 11.595 1.00 30.11 273 GLY A CA 1
ATOM 2136 C C . GLY A 1 273 ? 1.833 -1.627 10.899 1.00 30.11 273 GLY A C 1
ATOM 2137 O O . GLY A 1 273 ? 0.751 -1.206 11.281 1.00 30.11 273 GLY A O 1
ATOM 2138 N N . LEU A 1 274 ? 1.951 -2.672 10.079 1.00 35.19 274 LEU A N 1
ATOM 2139 C CA . LEU A 1 274 ? 0.953 -3.752 10.036 1.00 35.19 274 LEU A CA 1
ATOM 2140 C C . LEU A 1 274 ? 1.680 -5.084 9.857 1.00 35.19 274 LEU A C 1
ATOM 2142 O O . LEU A 1 274 ? 2.164 -5.376 8.777 1.00 35.19 274 LEU A O 1
ATOM 2146 N N . GLY A 1 275 ? 1.756 -5.879 10.925 1.00 32.88 275 GLY A N 1
ATOM 2147 C CA . GLY A 1 275 ? 2.322 -7.223 10.872 1.00 32.88 275 GLY A CA 1
ATOM 2148 C C . GLY A 1 275 ? 3.839 -7.271 10.747 1.00 32.88 275 GLY A C 1
ATOM 2149 O O . GLY A 1 275 ? 4.449 -6.580 9.944 1.00 32.88 275 GLY A O 1
ATOM 2150 N N . GLY A 1 276 ? 4.480 -8.083 11.582 1.00 31.77 276 GLY A N 1
ATOM 2151 C CA . GLY A 1 276 ? 5.901 -8.366 11.430 1.00 31.77 276 GLY A CA 1
ATOM 2152 C C . GLY A 1 276 ? 6.151 -9.072 10.101 1.00 31.77 276 GLY A C 1
ATOM 2153 O O . GLY A 1 276 ? 5.937 -10.276 10.003 1.00 31.77 276 GLY A O 1
ATOM 2154 N N . THR A 1 277 ? 6.616 -8.333 9.103 1.00 38.53 277 THR A N 1
ATOM 2155 C CA . THR A 1 277 ? 7.207 -8.896 7.893 1.00 38.53 277 THR A CA 1
ATOM 2156 C C . THR A 1 277 ? 8.638 -8.383 7.830 1.00 38.53 277 THR A C 1
ATOM 2158 O O . THR A 1 277 ? 8.919 -7.317 7.281 1.00 38.53 277 THR A O 1
ATOM 2161 N N . ASP A 1 278 ? 9.559 -9.129 8.447 1.00 30.88 278 ASP A N 1
ATOM 2162 C CA . ASP A 1 278 ? 10.951 -9.090 8.007 1.00 30.88 278 ASP A CA 1
ATOM 2163 C C . ASP A 1 278 ? 10.916 -9.352 6.500 1.00 30.88 278 ASP A C 1
ATOM 2165 O O . ASP A 1 278 ? 10.489 -10.424 6.064 1.00 30.88 278 ASP A O 1
ATOM 2169 N N . SER A 1 279 ? 11.264 -8.335 5.712 1.00 32.50 279 SER A N 1
ATOM 2170 C CA . SER A 1 279 ? 11.202 -8.386 4.256 1.00 32.50 279 SER A CA 1
ATOM 2171 C C . SER A 1 279 ? 11.845 -9.677 3.746 1.00 32.50 279 SER A C 1
ATOM 2173 O O . SER A 1 279 ? 13.008 -9.968 4.036 1.00 32.50 279 SER A O 1
ATOM 2175 N N . ILE A 1 280 ? 11.099 -10.457 2.959 1.00 34.53 280 ILE A N 1
ATOM 2176 C CA . ILE A 1 280 ? 11.605 -11.651 2.266 1.00 34.53 280 ILE A CA 1
ATOM 2177 C C . ILE A 1 280 ? 12.806 -11.292 1.364 1.00 34.53 280 ILE A C 1
ATOM 2179 O O . ILE A 1 280 ? 13.650 -12.155 1.111 1.00 34.53 280 ILE A O 1
ATOM 2183 N N . ALA A 1 281 ? 12.988 -10.013 0.997 1.00 31.92 281 ALA A N 1
ATOM 2184 C CA . ALA A 1 281 ? 14.202 -9.528 0.337 1.00 31.92 281 ALA A CA 1
ATOM 2185 C C . ALA A 1 281 ? 15.479 -9.812 1.158 1.00 31.92 281 ALA A C 1
ATOM 2187 O O . ALA A 1 281 ? 16.511 -10.167 0.589 1.00 31.92 281 ALA A O 1
ATOM 2188 N N . ALA A 1 282 ? 15.404 -9.781 2.496 1.00 28.64 282 ALA A N 1
ATOM 2189 C CA . ALA A 1 282 ? 16.520 -10.145 3.370 1.00 28.64 282 ALA A CA 1
ATOM 2190 C C . ALA A 1 282 ? 16.818 -11.660 3.375 1.00 28.64 282 ALA A C 1
ATOM 2192 O O . ALA A 1 282 ? 17.945 -12.063 3.656 1.00 28.64 282 ALA A O 1
ATOM 2193 N N . ARG A 1 283 ? 15.844 -12.518 3.028 1.00 31.39 283 ARG A N 1
ATOM 2194 C CA . ARG A 1 283 ? 16.045 -13.977 2.899 1.00 31.39 283 ARG A CA 1
ATOM 2195 C C . ARG A 1 283 ? 16.594 -14.363 1.521 1.00 31.39 283 ARG A C 1
ATOM 2197 O O . ARG A 1 283 ? 17.377 -15.307 1.437 1.00 31.39 283 ARG A O 1
ATOM 2204 N N . MET A 1 284 ? 16.259 -13.614 0.468 1.00 31.44 284 MET A N 1
ATOM 2205 C CA . MET A 1 284 ? 16.755 -13.862 -0.896 1.00 31.44 284 MET A CA 1
ATOM 2206 C C . MET A 1 284 ? 18.229 -13.472 -1.091 1.00 31.44 284 MET A C 1
ATOM 2208 O O . MET A 1 284 ? 18.919 -14.093 -1.896 1.00 31.44 284 MET A O 1
ATOM 2212 N N . ALA A 1 285 ? 18.764 -12.545 -0.287 1.00 34.28 285 ALA A N 1
ATOM 2213 C CA . ALA A 1 285 ? 20.196 -12.213 -0.278 1.00 34.28 285 ALA A CA 1
ATOM 2214 C C . ALA A 1 285 ? 21.112 -13.375 0.191 1.00 34.28 285 ALA A C 1
ATOM 2216 O O . ALA A 1 285 ? 22.334 -13.297 0.055 1.00 34.28 285 ALA A O 1
ATOM 2217 N N . GLY A 1 286 ? 20.542 -14.458 0.738 1.00 30.34 286 GLY A N 1
ATOM 2218 C CA . GLY A 1 286 ? 21.272 -15.635 1.223 1.00 30.34 286 GLY A CA 1
ATOM 2219 C C . GLY A 1 286 ? 21.484 -16.756 0.198 1.00 30.34 286 GLY A C 1
ATOM 2220 O O . GLY A 1 286 ? 22.255 -17.677 0.469 1.00 30.34 286 GLY A O 1
ATOM 2221 N N . LEU A 1 287 ? 20.852 -16.704 -0.978 1.00 31.56 287 LEU A N 1
ATOM 2222 C CA . LEU A 1 287 ? 21.039 -17.716 -2.022 1.00 31.56 287 LEU A CA 1
ATOM 2223 C C . LEU A 1 287 ? 22.222 -17.333 -2.920 1.00 31.56 287 LEU A C 1
ATOM 2225 O O . LEU A 1 287 ? 22.065 -16.848 -4.038 1.00 31.56 287 LEU A O 1
ATOM 2229 N N . ARG A 1 288 ? 23.445 -17.563 -2.426 1.00 31.92 288 ARG A N 1
ATOM 2230 C CA . ARG A 1 288 ? 24.622 -17.615 -3.305 1.00 31.92 288 ARG A CA 1
ATOM 2231 C C . ARG A 1 288 ? 24.434 -18.766 -4.297 1.00 31.92 288 ARG A C 1
ATOM 2233 O O . ARG A 1 288 ? 24.198 -19.899 -3.884 1.00 31.92 288 ARG A O 1
ATOM 2240 N N . ARG A 1 289 ? 24.558 -18.477 -5.598 1.00 32.25 289 ARG A N 1
ATOM 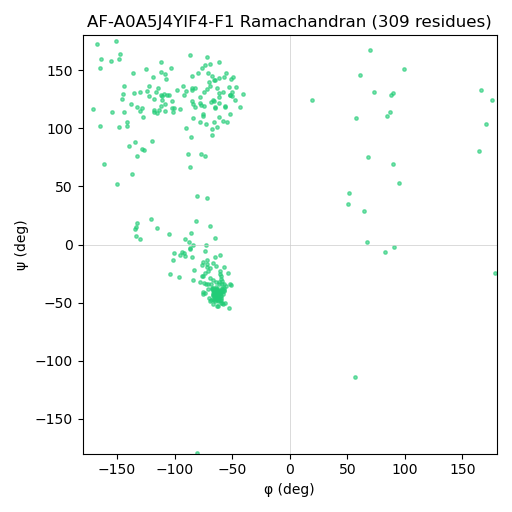2241 C CA . ARG A 1 289 ? 24.640 -19.499 -6.655 1.00 32.25 289 ARG A CA 1
ATOM 2242 C C . ARG A 1 289 ? 25.751 -20.506 -6.312 1.00 32.25 289 ARG A C 1
ATOM 2244 O O . ARG A 1 289 ? 26.846 -20.057 -5.967 1.00 32.25 289 ARG A O 1
ATOM 2251 N N . PRO A 1 290 ? 25.537 -21.825 -6.460 1.00 30.50 290 PRO A N 1
ATOM 2252 C CA . PRO A 1 290 ? 26.651 -22.758 -6.519 1.00 30.50 290 PRO A CA 1
ATOM 2253 C C . PRO A 1 290 ? 27.441 -22.476 -7.803 1.00 30.50 290 PRO A C 1
ATOM 2255 O O . PRO A 1 290 ? 26.889 -22.458 -8.904 1.00 30.50 290 PRO A O 1
ATOM 2258 N N . THR A 1 291 ? 28.732 -22.194 -7.663 1.00 36.44 291 THR A N 1
ATOM 2259 C CA . THR A 1 291 ? 29.663 -22.147 -8.792 1.00 36.44 291 THR A CA 1
ATOM 2260 C C . THR A 1 291 ? 29.868 -23.566 -9.326 1.00 36.44 291 THR A C 1
ATOM 2262 O O . THR A 1 291 ? 30.062 -24.480 -8.523 1.00 36.44 291 THR A O 1
ATOM 2265 N N . PRO A 1 292 ? 29.863 -23.793 -10.649 1.00 32.06 292 PRO A N 1
ATOM 2266 C CA . PRO A 1 292 ? 30.193 -25.098 -11.202 1.00 32.06 292 PRO A CA 1
ATOM 2267 C C . PRO A 1 292 ? 31.705 -25.304 -11.056 1.00 32.06 292 PRO A C 1
ATOM 2269 O O . PRO A 1 292 ? 32.483 -24.687 -11.782 1.00 32.06 292 PRO A O 1
ATOM 2272 N N . GLY A 1 293 ? 32.139 -26.111 -10.085 1.00 39.44 293 GLY A N 1
ATOM 2273 C CA . GLY A 1 293 ? 33.572 -26.353 -9.895 1.00 39.44 293 GLY A CA 1
ATOM 2274 C C . GLY A 1 293 ? 33.995 -27.253 -8.738 1.00 39.44 293 GLY A C 1
ATOM 2275 O O . GLY A 1 293 ? 35.050 -27.871 -8.852 1.00 39.44 293 GLY A O 1
ATOM 2276 N N . ASP A 1 294 ? 33.203 -27.406 -7.676 1.00 35.25 294 ASP A N 1
ATOM 2277 C CA . ASP A 1 294 ? 33.624 -28.252 -6.552 1.00 35.25 294 ASP A CA 1
ATOM 2278 C C . ASP A 1 294 ? 33.254 -29.715 -6.813 1.00 35.25 294 ASP A C 1
ATOM 2280 O O . ASP A 1 294 ? 32.142 -30.176 -6.571 1.00 35.25 294 ASP A O 1
ATOM 2284 N N . SER A 1 295 ? 34.220 -30.427 -7.390 1.00 37.94 295 SER A N 1
ATOM 2285 C CA . SER A 1 295 ? 34.237 -31.885 -7.442 1.00 37.94 295 SER A CA 1
ATOM 2286 C C . SER A 1 295 ? 34.634 -32.402 -6.058 1.00 37.94 295 SER A C 1
ATOM 2288 O O . SER A 1 295 ? 35.774 -32.200 -5.644 1.00 37.94 295 SER A O 1
ATOM 2290 N N . ASP A 1 296 ? 33.708 -33.051 -5.353 1.00 40.12 296 ASP A N 1
ATOM 2291 C CA . ASP A 1 296 ? 33.996 -33.822 -4.138 1.00 40.12 296 ASP A CA 1
ATOM 2292 C C . ASP A 1 296 ? 34.954 -34.984 -4.455 1.00 40.12 296 ASP A C 1
ATOM 2294 O O . ASP A 1 296 ? 34.655 -35.776 -5.357 1.00 40.12 296 ASP A O 1
ATOM 2298 N N . PRO A 1 297 ? 36.049 -35.174 -3.695 1.00 41.41 297 PRO A N 1
ATOM 2299 C CA . PRO A 1 297 ? 36.718 -36.457 -3.624 1.00 41.41 297 PRO A CA 1
ATOM 2300 C C . PRO A 1 297 ? 36.475 -37.121 -2.260 1.00 41.41 297 PRO A C 1
ATOM 2302 O O . PRO A 1 297 ? 36.855 -36.607 -1.210 1.00 41.41 297 PRO A O 1
ATOM 2305 N N . ASP A 1 298 ? 35.878 -38.307 -2.343 1.00 33.88 298 ASP A N 1
ATOM 2306 C CA . ASP A 1 298 ? 36.165 -39.505 -1.551 1.00 33.88 298 ASP A CA 1
ATOM 2307 C C . ASP A 1 298 ? 36.076 -39.455 -0.009 1.00 33.88 298 ASP A C 1
ATOM 2309 O O . ASP A 1 298 ? 36.969 -39.014 0.716 1.00 33.88 298 ASP A O 1
ATOM 2313 N N . GLU A 1 299 ? 35.035 -40.123 0.501 1.00 38.94 299 GLU A N 1
ATOM 2314 C CA . GLU A 1 299 ? 35.070 -40.830 1.787 1.00 38.94 299 GLU A CA 1
ATOM 2315 C C . GLU A 1 299 ? 36.225 -41.855 1.820 1.00 38.94 299 GLU A C 1
ATOM 2317 O O . GLU A 1 299 ? 36.492 -42.531 0.822 1.00 38.94 299 GLU A O 1
ATOM 2322 N N . PRO A 1 300 ? 36.837 -42.098 2.998 1.00 40.38 300 PRO A N 1
ATOM 2323 C CA . PRO A 1 300 ? 36.592 -43.420 3.577 1.00 40.38 300 PRO A CA 1
ATOM 2324 C C . PRO A 1 300 ? 36.476 -43.482 5.114 1.00 40.38 300 PRO A C 1
ATOM 2326 O O . PRO A 1 300 ? 37.282 -42.965 5.883 1.00 40.38 300 PRO A O 1
ATOM 2329 N N . SER A 1 301 ? 35.470 -44.251 5.530 1.00 34.50 301 SER A N 1
ATOM 2330 C CA . SER A 1 301 ? 35.387 -45.219 6.636 1.00 34.50 301 SER A CA 1
ATOM 2331 C C . SER A 1 301 ? 36.388 -45.219 7.823 1.00 34.50 301 SER A C 1
ATOM 2333 O O . SER A 1 301 ? 37.539 -45.637 7.720 1.00 34.50 301 SER A O 1
ATOM 2335 N N . SER A 1 302 ? 35.780 -45.120 9.012 1.00 33.41 302 SER A N 1
ATOM 2336 C CA . SER A 1 302 ? 35.960 -45.986 10.199 1.00 33.41 302 SER A CA 1
ATOM 2337 C C . SER A 1 302 ? 37.043 -45.712 11.271 1.00 33.41 302 SER A C 1
ATOM 2339 O O . SER A 1 302 ? 38.250 -45.757 11.064 1.00 33.41 302 SER A O 1
ATOM 2341 N N . SER A 1 303 ? 36.527 -45.702 12.510 1.00 33.84 303 SER A N 1
ATOM 2342 C CA . SER A 1 303 ? 37.125 -46.225 13.752 1.00 33.84 303 SER A CA 1
ATOM 2343 C C . SER A 1 303 ? 38.113 -45.333 14.538 1.00 33.84 303 SER A C 1
ATOM 2345 O O . SER A 1 303 ? 39.265 -45.150 14.183 1.00 33.84 303 SER A O 1
ATOM 2347 N N . ARG A 1 304 ? 37.709 -44.858 15.727 1.00 36.31 304 ARG A N 1
ATOM 2348 C CA . ARG A 1 304 ? 37.954 -45.514 17.034 1.00 36.31 304 ARG A CA 1
ATOM 2349 C C . ARG A 1 304 ? 37.675 -44.564 18.205 1.00 36.31 304 ARG A C 1
ATOM 2351 O O . ARG A 1 304 ? 38.163 -43.445 18.288 1.00 36.31 304 ARG A O 1
ATOM 2358 N N . ARG A 1 305 ? 36.929 -45.104 19.172 1.00 42.41 305 ARG A N 1
ATOM 2359 C CA . ARG A 1 305 ? 36.778 -44.620 20.551 1.00 42.41 305 ARG A CA 1
ATOM 2360 C C . ARG A 1 305 ? 38.132 -44.335 21.208 1.00 42.41 305 ARG A C 1
ATOM 2362 O O . ARG A 1 305 ? 39.021 -45.179 21.140 1.00 42.41 305 ARG A O 1
ATOM 2369 N N . SER A 1 306 ? 38.192 -43.294 22.039 1.00 38.28 306 SER A N 1
ATOM 2370 C CA . SER A 1 306 ? 38.908 -43.353 23.322 1.00 38.28 306 SER A CA 1
ATOM 2371 C C . SER A 1 306 ? 38.341 -42.357 24.334 1.00 38.28 306 SER A C 1
ATOM 2373 O O . SER A 1 306 ? 38.416 -41.144 24.175 1.00 38.28 306 SER A O 1
ATOM 2375 N N . ARG A 1 307 ? 37.760 -42.926 25.395 1.00 46.75 307 ARG A N 1
ATOM 2376 C CA . ARG A 1 307 ? 37.392 -42.268 26.653 1.00 46.75 307 ARG A CA 1
ATOM 2377 C C . ARG A 1 307 ? 38.666 -41.766 27.340 1.00 46.75 307 ARG A C 1
ATOM 2379 O O . ARG A 1 307 ? 39.592 -42.556 27.506 1.00 46.75 307 ARG A O 1
ATOM 2386 N N . LYS A 1 308 ? 38.673 -40.532 27.850 1.00 44.75 308 LYS A N 1
ATOM 2387 C CA . LYS A 1 308 ? 39.651 -40.094 28.858 1.00 44.75 308 LYS A CA 1
ATOM 2388 C C . LYS A 1 308 ? 38.951 -39.946 30.208 1.00 44.75 308 LYS A C 1
ATOM 2390 O O . LYS A 1 308 ? 38.010 -39.174 30.361 1.00 44.75 308 LYS A O 1
ATOM 2395 N N . ARG A 1 309 ? 39.377 -40.797 31.143 1.00 43.88 309 ARG A N 1
ATOM 2396 C CA . ARG A 1 309 ? 38.998 -40.811 32.557 1.00 43.88 309 ARG A CA 1
ATOM 2397 C C . ARG A 1 309 ? 39.616 -39.613 33.279 1.00 43.88 309 ARG A C 1
ATOM 2399 O O . ARG A 1 309 ? 40.727 -39.203 32.959 1.00 43.88 309 ARG A O 1
ATOM 2406 N N . ARG A 1 310 ? 38.868 -39.137 34.274 1.00 43.84 310 ARG A N 1
ATOM 2407 C CA . ARG A 1 310 ? 39.290 -38.261 35.370 1.00 43.84 310 ARG A CA 1
ATOM 2408 C C . ARG A 1 310 ? 40.543 -38.791 36.077 1.00 43.84 310 ARG A C 1
ATOM 2410 O O . ARG A 1 310 ? 40.615 -39.993 36.335 1.00 43.84 310 ARG A O 1
ATOM 2417 N N . HIS A 1 311 ? 41.410 -37.868 36.473 1.00 52.44 311 HIS A N 1
ATOM 2418 C CA . HIS A 1 311 ? 41.998 -37.811 37.808 1.00 52.44 311 HIS A CA 1
ATOM 2419 C C . HIS A 1 311 ? 41.889 -36.373 38.303 1.00 52.44 311 HIS A C 1
ATOM 2421 O O . HIS A 1 311 ? 42.001 -35.472 37.441 1.00 52.44 311 HIS A O 1
#

Radius of gyration: 26.77 Å; Cα contacts (8 Å, |Δi|>4): 262; chains: 1; bounding box: 59×83×87 Å

InterPro domains:
  IPR006939 SNF5/SMARCB1/INI1 [PF04855] (9-252)

Nearest PDB structures (foldseek):
  6lth-assembly1_M  TM=8.979E-01  e=4.502E-14  Homo sapiens
  6ltj-assembly1_M  TM=8.148E-01  e=8.852E-15  Homo sapiens
  6kag-assembly1_A  TM=5.572E-01  e=3.490E-13  Homo sapiens
  6l9j-assembly3_G  TM=6.902E-01  e=3.053E-12  Saccharomyces cerevisiae S288C
  6l9j-assembly1_A  TM=6.937E-01  e=2.228E-11  Saccharomyces cerevisiae S288C

pLDDT: mean 70.12, std 24.98, range [27.12, 98.12]

Mean predicted aligned error: 15.94 Å

Foldseek 3Di:
DDDPPDPDQLQQWQWAWDFDDDPNDTDTDIFIDGLDDDPVAQQLNVLVVVCVVVVHDPVVSVVRNVSVVVSSVPDDGFDLVVLQCVQVVVPPDDPDDDDDDDDDDDDDDDDDDDDDDDDDDPPPPPPPPDPRDFQKAKDWDFDDDDFKTKIAIDIDGLSDSVDQLLVVLVVVCVVVVHDCSRSRVRSSRRSVVSSQLSPDPCSSHHRPDPPVCVPCPPDDDPVCVVRHDMDMGGHDPVRVVVQVVVVVVVVVVVVVCVVPDDDDPDDPVPDDDDGDDPDCVVVVVPDDDDDPDDDDDDDDDDDDDDDDDDD

Solvent-accessible surface area (backbone atoms only — not comparable to full-atom values): 20368 Å² total; per-residue (Å²): 135,80,80,80,72,75,78,76,72,79,72,45,53,42,59,44,74,46,79,47,74,57,99,90,46,73,50,73,50,49,36,71,41,76,71,69,94,63,84,87,63,45,51,59,58,50,21,50,50,49,29,61,76,70,70,48,62,78,80,48,25,67,54,48,18,48,51,50,52,50,53,60,69,72,56,75,83,81,59,58,69,65,49,51,41,61,65,66,61,76,60,79,84,70,95,82,76,85,80,87,82,84,87,82,90,88,83,88,79,90,86,88,88,83,91,78,91,70,93,73,76,97,82,69,82,87,79,72,75,70,79,80,80,79,36,32,31,75,47,71,46,81,47,77,56,89,48,38,36,41,38,33,39,48,80,41,50,78,67,48,79,85,66,49,51,57,62,50,28,46,50,54,24,61,77,70,70,47,64,74,80,52,25,40,46,47,18,24,55,44,46,50,52,51,52,52,34,64,74,30,75,60,50,56,71,42,48,78,53,73,69,56,53,92,82,58,49,94,63,76,55,78,80,54,46,75,72,52,45,75,43,81,44,80,51,52,74,68,54,43,54,53,49,52,57,46,44,55,51,49,53,56,50,50,64,66,52,66,80,74,71,83,90,76,95,64,81,79,80,87,79,74,84,78,75,90,68,81,58,64,70,71,60,60,75,68,69,73,78,84,71,95,75,85,77,85,79,79,88,82,86,86,89,81,90,79,88,82,80,87,130

Sequence (311 aa):
MGEVGRGQVVDDLVPIRLDITVDGVRYVDAFSWGFEGDDRVTPEAFAKLLVRDENLSDAFGPRIALAIKQQLHDFVPFDFDRAQELVSGAGGRLGAAITNHAGAAKKGRGDPDTLHDAGASDTQLDQLALPRQENVQVVSIDLRMGRIILRDQFEWDILNHENCPESFATQLCADLGLPSEYVSNMACGLREQLYSLRFSPDGLRHSTYARDLDTTGVLRSLADTANWQPTVECLSKEDVERVERREIREARLNRRNRGRSDFDASPRFLAAGLGGTDSIAARMAGLRRPTPGDSDPDEPSSSRRSRKRRH

Organism: Porphyridium purpureum (NCBI:txid35688)

Secondary structure (DSSP, 8-state):
---------TT-EEEEEEEEEETTEEEEEEEEEE-SS-TTS-HHHHHHHHHHHTT--TTHHHHHHHHHHHHHHH-----HHHHHHHHTT---S-----S----------------------SSSGGG--PPP---EEEEEEEEEETTEEEEEEEEEETT-TT--HHHHHHHHHHHHT--THHHHHHHHHHHHHHHHHHHSHHHHH--TT---HHHH-SSPPHHHHTTSS-EEEE--HHHHHHHHHHHHHHHHHHHHHTTS-------GGGSSSSS----THHHHTT-PPPPTT------------------